Protein AF-A0A956QFG7-F1 (afdb_monomer_lite)

Foldseek 3Di:
DDDQPDPDFFPQDQALHLPDPDQFKDWAFADPLQDWAFQFWDWDWDFDADPVRDTDTDTDTDDFARIAIDNALQWTQGPSGTITRGVCRNTPDPCCLPAVVPPAKKWKFWFDPQQIWTWGDDDQKIWIRGGDPAFIWIWGTDGQWIWIDGPPDPFIWIWGDDSFKIWIDTPDPFAIWMWGDDRFWIWTDRPDPPWIWIWGDDRQKIWIRGGDPDDIWIWGDDRFKIWIRDPPAPGTWMWGHDSFWIWIRHPDDSFIWIWGDDPQKIWTRTPDPRGIMIMHHDD

Structure (mmCIF, N/CA/C/O backbone):
data_AF-A0A956QFG7-F1
#
_entry.id   AF-A0A956QFG7-F1
#
loop_
_atom_site.group_PDB
_atom_site.id
_atom_site.type_symbol
_atom_site.label_atom_id
_atom_site.label_alt_id
_atom_site.label_comp_id
_atom_site.label_asym_id
_atom_site.label_entity_id
_atom_site.label_seq_id
_atom_site.pdbx_PDB_ins_code
_atom_site.Cartn_x
_atom_site.Cartn_y
_atom_site.Cartn_z
_atom_site.occupancy
_atom_site.B_iso_or_equiv
_atom_site.auth_seq_id
_atom_site.auth_comp_id
_atom_site.auth_asym_id
_atom_site.auth_atom_id
_atom_site.pdbx_PDB_model_num
ATOM 1 N N . MET A 1 1 ? -10.320 -9.259 33.152 1.00 31.88 1 MET A N 1
ATOM 2 C CA . MET A 1 1 ? -11.551 -8.946 32.396 1.00 31.88 1 MET A CA 1
ATOM 3 C C . MET A 1 1 ? -11.104 -8.627 30.977 1.00 31.88 1 MET A C 1
ATOM 5 O O . MET A 1 1 ? -10.491 -7.592 30.771 1.00 31.88 1 MET A O 1
ATOM 9 N N . GLN A 1 2 ? -11.227 -9.580 30.052 1.00 28.84 2 GLN A N 1
ATOM 10 C CA . GLN A 1 2 ? -10.768 -9.415 28.668 1.00 28.84 2 GLN A CA 1
ATOM 11 C C . GLN A 1 2 ? -11.829 -8.598 27.925 1.00 28.84 2 GLN A C 1
ATOM 13 O O . GLN A 1 2 ? -12.953 -9.066 27.748 1.00 28.84 2 GLN A O 1
ATOM 18 N N . ILE A 1 3 ? -11.501 -7.358 27.568 1.00 27.39 3 ILE A N 1
ATOM 19 C CA . ILE A 1 3 ? -12.379 -6.502 26.771 1.00 27.39 3 ILE A CA 1
ATOM 20 C C . ILE A 1 3 ? -12.319 -7.057 25.345 1.00 27.39 3 ILE A C 1
ATOM 22 O O . ILE A 1 3 ? -11.290 -6.945 24.683 1.00 27.39 3 ILE A O 1
ATOM 26 N N . ARG A 1 4 ? -13.378 -7.741 24.899 1.00 27.36 4 ARG A N 1
ATOM 27 C CA . ARG A 1 4 ? -13.498 -8.151 23.494 1.00 27.36 4 ARG A CA 1
ATOM 28 C C . ARG A 1 4 ? -13.707 -6.883 22.659 1.00 27.36 4 ARG A C 1
ATOM 30 O O . ARG A 1 4 ? -14.624 -6.132 22.993 1.00 27.36 4 ARG A O 1
ATOM 37 N N . PRO A 1 5 ? -12.907 -6.626 21.612 1.00 35.19 5 PRO A N 1
ATOM 38 C CA . PRO A 1 5 ? -13.219 -5.553 20.682 1.00 35.19 5 PRO A CA 1
ATOM 39 C C . PRO A 1 5 ? -14.556 -5.878 20.011 1.00 35.19 5 PRO A C 1
ATOM 41 O O . PRO A 1 5 ? -14.736 -6.944 19.422 1.00 35.19 5 PRO A O 1
ATOM 44 N N . THR A 1 6 ? -15.529 -4.985 20.168 1.00 31.50 6 THR A N 1
ATOM 45 C CA . THR A 1 6 ? -16.783 -5.040 19.417 1.00 31.50 6 THR A CA 1
ATOM 46 C C . THR A 1 6 ? -16.432 -4.857 17.941 1.00 31.50 6 THR A C 1
ATOM 48 O O . THR A 1 6 ? -15.697 -3.912 17.644 1.00 31.50 6 THR A O 1
ATOM 51 N N . PRO A 1 7 ? -16.909 -5.711 17.015 1.00 38.03 7 PRO A N 1
ATOM 52 C CA . PRO A 1 7 ? -16.682 -5.492 15.593 1.00 38.03 7 PRO A CA 1
ATOM 53 C C . PRO A 1 7 ? -17.181 -4.092 15.237 1.00 38.03 7 PRO A C 1
ATOM 55 O O . PRO A 1 7 ? -18.352 -3.766 15.443 1.00 38.03 7 PRO A O 1
ATOM 58 N N . THR A 1 8 ? -16.271 -3.238 14.776 1.00 44.94 8 THR A N 1
ATOM 59 C CA . THR A 1 8 ? -16.622 -1.908 14.298 1.00 44.94 8 THR A CA 1
ATOM 60 C C . THR A 1 8 ? -17.377 -2.091 12.998 1.00 44.94 8 THR A C 1
ATOM 62 O O . THR A 1 8 ? -16.794 -2.479 11.986 1.00 44.94 8 THR A O 1
ATOM 65 N N . THR A 1 9 ? -18.685 -1.841 13.031 1.00 43.53 9 THR A N 1
ATOM 66 C CA . THR A 1 9 ? -19.488 -1.644 11.825 1.00 43.53 9 THR A CA 1
ATOM 67 C C . THR A 1 9 ? -18.727 -0.672 10.920 1.00 43.53 9 THR A C 1
ATOM 69 O O . THR A 1 9 ? -18.298 0.371 11.433 1.00 43.53 9 THR A O 1
ATOM 72 N N . PRO A 1 10 ? -18.539 -0.967 9.618 1.00 46.47 10 PRO A N 1
ATOM 73 C CA . PRO A 1 10 ? -17.959 -0.003 8.697 1.00 46.47 10 PRO A CA 1
ATOM 74 C C . PRO A 1 10 ? -18.712 1.314 8.867 1.00 46.47 10 PRO A C 1
ATOM 76 O O . PRO A 1 10 ? -19.947 1.291 8.979 1.00 46.47 10 PRO A O 1
ATOM 79 N N . PRO A 1 11 ? -18.012 2.452 8.964 1.00 46.50 11 PRO A N 1
ATOM 80 C CA . PRO A 1 11 ? -18.686 3.714 9.182 1.00 46.50 11 PRO A CA 1
ATOM 81 C C . PRO A 1 11 ? -19.713 3.905 8.064 1.00 46.50 11 PRO A C 1
ATOM 83 O O . PRO A 1 11 ? -19.427 3.654 6.892 1.00 46.50 11 PRO A O 1
ATOM 86 N N . ALA A 1 12 ? -20.929 4.305 8.441 1.00 42.03 12 ALA A N 1
ATOM 87 C CA . ALA A 1 12 ? -22.000 4.593 7.502 1.00 42.03 12 ALA A CA 1
ATOM 88 C C . ALA A 1 12 ? -21.596 5.819 6.673 1.00 42.03 12 ALA A C 1
ATOM 90 O O . ALA A 1 12 ? -21.891 6.956 7.024 1.00 42.03 12 ALA A O 1
ATOM 91 N N . ASN A 1 13 ? -20.869 5.559 5.591 1.00 53.69 13 ASN A N 1
ATOM 92 C CA . ASN A 1 13 ? -20.530 6.495 4.536 1.00 53.69 13 ASN A CA 1
A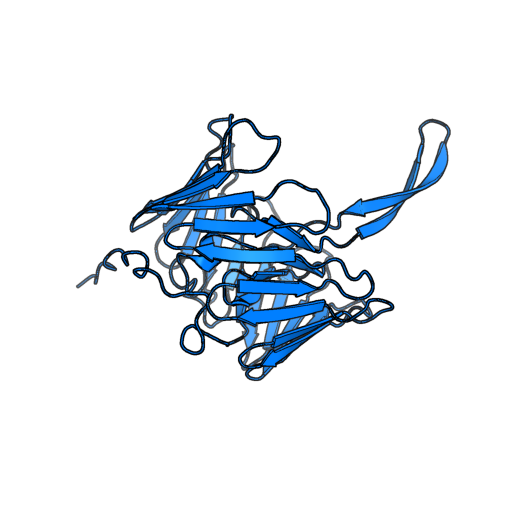TOM 93 C C . ASN A 1 13 ? -19.836 7.798 4.998 1.00 53.69 13 ASN A C 1
ATOM 95 O O . ASN A 1 13 ? -20.372 8.889 4.782 1.00 53.69 13 ASN A O 1
ATOM 99 N N . PRO A 1 14 ? -18.625 7.749 5.583 1.00 47.22 14 PRO A N 1
ATOM 100 C CA . PRO A 1 14 ? -17.754 8.900 5.494 1.00 47.22 14 PRO A CA 1
ATOM 101 C C . PRO A 1 14 ? -17.243 8.920 4.047 1.00 47.22 14 PRO A C 1
ATOM 103 O O . PRO A 1 14 ? -16.735 7.911 3.544 1.00 47.22 14 PRO A O 1
ATOM 106 N N . GLY A 1 15 ? -17.377 10.041 3.343 1.00 50.66 15 GLY A N 1
ATOM 107 C CA . GLY A 1 15 ? -16.621 10.250 2.105 1.00 50.66 15 GLY A CA 1
ATOM 108 C C . GLY A 1 15 ? -15.114 10.025 2.318 1.00 50.66 15 GLY A C 1
ATOM 109 O O . GLY A 1 15 ? -14.667 9.663 3.409 1.00 50.66 15 GLY A O 1
ATOM 110 N N . PHE A 1 16 ? -14.291 10.286 1.307 1.00 53.69 16 PHE A N 1
ATOM 111 C CA . PHE A 1 16 ? -12.877 10.556 1.585 1.00 53.69 16 PHE A CA 1
ATOM 112 C C . PHE A 1 16 ? -12.846 11.839 2.428 1.00 53.69 16 PHE A C 1
ATOM 114 O O . PHE A 1 16 ? -13.104 12.936 1.934 1.00 53.69 16 PHE A O 1
ATOM 121 N N . THR A 1 17 ? -12.755 11.691 3.752 1.00 46.19 17 THR A N 1
ATOM 122 C CA . THR A 1 17 ? -13.185 12.745 4.677 1.00 46.19 17 THR A CA 1
ATOM 123 C C . THR A 1 17 ? -12.426 14.041 4.438 1.00 46.19 17 THR A C 1
ATOM 125 O O . THR A 1 17 ? -11.209 14.081 4.592 1.00 46.19 17 THR A O 1
ATOM 128 N N . ARG A 1 18 ? -13.162 15.138 4.226 1.00 42.31 18 ARG A N 1
ATOM 129 C CA . ARG A 1 18 ? -12.702 16.470 4.632 1.00 42.31 18 ARG A CA 1
ATOM 130 C C . ARG A 1 18 ? -12.595 16.478 6.163 1.00 42.31 18 ARG A C 1
ATOM 132 O O . ARG A 1 18 ? -13.577 16.719 6.857 1.00 42.31 18 ARG A O 1
ATOM 139 N N . GLY A 1 19 ? -11.412 16.154 6.684 1.00 37.22 19 GLY A N 1
ATOM 140 C CA . GLY A 1 19 ? -10.972 16.640 7.993 1.00 37.22 19 GLY A CA 1
ATOM 141 C C . GLY A 1 19 ? -11.152 15.774 9.248 1.00 37.22 19 GLY A C 1
ATOM 142 O O . GLY A 1 19 ? -11.175 16.371 10.319 1.00 37.22 19 GLY A O 1
ATOM 143 N N . ALA A 1 20 ? -11.238 14.432 9.215 1.00 33.25 20 ALA A N 1
ATOM 144 C CA . ALA A 1 20 ? -11.355 13.695 10.495 1.00 33.25 20 ALA A CA 1
ATOM 145 C C . ALA A 1 20 ? -10.775 12.272 10.620 1.00 33.25 20 ALA A C 1
ATOM 147 O O . ALA A 1 20 ? -10.887 11.709 11.706 1.00 33.25 20 ALA A O 1
ATOM 148 N N . GLN A 1 21 ? -10.119 11.681 9.615 1.00 44.84 21 GLN A N 1
ATOM 149 C CA . GLN A 1 21 ? -9.402 10.410 9.813 1.00 44.84 21 GLN A CA 1
ATOM 150 C C . GLN A 1 21 ? -7.924 10.565 9.440 1.00 44.84 21 GLN A C 1
ATOM 152 O O . GLN A 1 21 ? -7.603 10.882 8.303 1.00 44.84 21 GLN A O 1
ATOM 157 N N . ASN A 1 22 ? -7.059 10.444 10.456 1.00 49.09 22 ASN A N 1
ATOM 158 C CA . ASN A 1 22 ? -5.591 10.402 10.434 1.00 49.09 22 ASN A CA 1
ATOM 159 C C . ASN A 1 22 ? -4.912 10.938 9.157 1.00 49.09 22 ASN A C 1
ATOM 161 O O . ASN A 1 22 ? -4.391 10.179 8.349 1.00 49.09 22 ASN A O 1
ATOM 165 N N . ILE A 1 23 ? -4.811 12.270 9.046 1.00 56.34 23 ILE A N 1
ATOM 166 C CA . ILE A 1 23 ? -3.902 12.981 8.111 1.00 56.34 23 ILE A CA 1
ATOM 167 C C . ILE A 1 23 ? -2.441 12.871 8.604 1.00 56.34 23 ILE A C 1
ATOM 169 O O . ILE A 1 23 ? -1.654 13.812 8.500 1.00 56.34 23 ILE A O 1
ATOM 173 N N . ASN A 1 24 ? -2.109 11.767 9.266 1.00 70.19 24 ASN A N 1
ATOM 174 C CA . ASN A 1 24 ? -0.786 11.517 9.797 1.00 70.19 24 ASN A CA 1
ATOM 175 C C . ASN A 1 24 ? -0.170 10.455 8.907 1.00 70.19 24 ASN A C 1
ATOM 177 O O . ASN A 1 24 ? -0.710 9.357 8.777 1.00 70.19 24 ASN A O 1
ATOM 181 N N . LEU A 1 25 ? 0.947 10.816 8.286 1.00 83.75 25 LEU A N 1
ATOM 182 C CA . LEU A 1 25 ? 1.789 9.849 7.609 1.00 83.75 25 LEU A CA 1
ATOM 183 C C . LEU A 1 25 ? 2.247 8.827 8.648 1.00 83.75 25 LEU A C 1
ATOM 185 O O . LEU A 1 25 ? 2.659 9.195 9.749 1.00 83.75 25 LEU A O 1
ATOM 189 N N . GLU A 1 26 ? 2.167 7.553 8.296 1.00 84.69 26 GLU A N 1
ATOM 190 C CA . GLU A 1 26 ? 2.525 6.461 9.193 1.00 84.69 26 GLU A CA 1
ATOM 191 C C . GLU A 1 26 ? 3.325 5.418 8.422 1.00 84.69 26 GLU A C 1
ATOM 193 O O . GLU A 1 26 ? 2.975 5.077 7.289 1.00 84.69 26 GLU A O 1
ATOM 198 N N . VAL A 1 27 ? 4.393 4.901 9.036 1.00 84.50 27 VAL A N 1
ATOM 199 C CA . VAL A 1 27 ? 5.045 3.696 8.520 1.00 84.50 27 VAL A CA 1
ATOM 200 C C . VAL A 1 27 ? 4.077 2.539 8.689 1.00 84.50 27 VAL A C 1
ATOM 202 O O . VAL A 1 27 ? 3.683 2.207 9.802 1.00 84.50 27 VAL A O 1
ATOM 205 N N . ALA A 1 28 ? 3.711 1.915 7.579 1.00 83.94 28 ALA A N 1
ATOM 206 C CA . ALA A 1 28 ? 2.763 0.819 7.564 1.00 83.94 28 ALA A CA 1
ATOM 207 C C . ALA A 1 28 ? 3.388 -0.435 6.955 1.00 83.94 28 ALA A C 1
ATOM 209 O O . ALA A 1 28 ? 4.244 -0.370 6.067 1.00 83.94 28 ALA A O 1
ATOM 210 N N . TYR A 1 29 ? 2.912 -1.580 7.438 1.00 84.75 29 TYR A N 1
ATOM 211 C CA . TYR A 1 29 ? 3.129 -2.880 6.824 1.00 84.75 29 TYR A CA 1
ATOM 212 C C . TYR A 1 29 ? 1.830 -3.311 6.129 1.00 84.75 29 TYR A C 1
ATOM 214 O O . TYR A 1 29 ? 0.798 -3.511 6.763 1.00 84.75 29 TYR A O 1
ATOM 222 N N . ALA A 1 30 ? 1.853 -3.411 4.810 1.00 85.06 30 ALA A N 1
ATOM 223 C CA . ALA A 1 30 ? 0.754 -3.927 4.014 1.00 85.06 30 ALA A CA 1
ATOM 224 C C . ALA A 1 30 ? 1.251 -5.215 3.355 1.00 85.06 30 ALA A C 1
ATOM 226 O O . ALA A 1 30 ? 1.948 -5.110 2.346 1.00 85.06 30 ALA A O 1
ATOM 227 N N . PRO A 1 31 ? 0.940 -6.407 3.897 1.00 83.00 31 PRO A N 1
ATOM 228 C CA . PRO A 1 31 ? 1.444 -7.647 3.326 1.00 83.00 31 PRO A CA 1
ATOM 229 C C . PRO A 1 31 ? 0.979 -7.811 1.879 1.00 83.00 31 PRO A C 1
ATOM 231 O O . PRO A 1 31 ? -0.081 -7.307 1.494 1.00 83.00 31 PRO A O 1
ATOM 234 N N . GLU A 1 32 ? 1.770 -8.517 1.079 1.00 81.56 32 GLU A N 1
ATOM 235 C CA . GLU A 1 32 ? 1.489 -8.815 -0.331 1.00 81.56 32 GLU A CA 1
ATOM 236 C C . GLU A 1 32 ? 0.113 -9.459 -0.552 1.00 81.56 32 GLU A C 1
ATOM 238 O O . GLU A 1 32 ? -0.499 -9.282 -1.604 1.00 81.56 32 GLU A O 1
ATOM 243 N N . ASP A 1 33 ? -0.375 -10.165 0.468 1.00 83.00 33 ASP A N 1
ATOM 244 C CA . ASP A 1 33 ? -1.648 -10.873 0.477 1.00 83.00 33 ASP A CA 1
ATOM 245 C C . ASP A 1 33 ? -2.854 -9.943 0.578 1.00 83.00 33 ASP A C 1
ATOM 247 O O . ASP A 1 33 ? -3.971 -10.322 0.223 1.00 83.00 33 ASP A O 1
ATOM 251 N N . LEU A 1 34 ? -2.655 -8.711 1.058 1.00 83.69 34 LEU A N 1
ATOM 252 C CA . LEU A 1 34 ? -3.687 -7.701 0.913 1.00 83.69 34 LEU A CA 1
ATOM 253 C C . LEU A 1 34 ? -3.789 -7.319 -0.555 1.00 83.69 34 LEU A C 1
ATOM 255 O O . LEU A 1 34 ? -2.798 -7.073 -1.240 1.00 83.69 34 LEU A O 1
ATOM 259 N N . VAL A 1 35 ? -5.022 -7.194 -1.032 1.00 86.31 35 VAL A N 1
ATOM 260 C CA . VAL A 1 35 ? -5.251 -6.762 -2.404 1.00 86.31 35 VAL A CA 1
ATOM 261 C C . VAL A 1 35 ? -4.730 -5.337 -2.578 1.00 86.31 35 VAL A C 1
ATOM 263 O O . VAL A 1 35 ? -5.266 -4.392 -2.002 1.00 86.31 35 VAL A O 1
ATOM 266 N N . LYS A 1 36 ? -3.691 -5.189 -3.401 1.00 89.25 36 LYS A N 1
ATOM 267 C CA . LYS A 1 36 ? -3.124 -3.907 -3.832 1.00 89.25 36 LYS A CA 1
ATOM 268 C C . LYS A 1 36 ? -3.557 -3.646 -5.279 1.00 89.25 36 LYS A C 1
ATOM 270 O O . LYS A 1 36 ? -3.473 -4.539 -6.128 1.00 89.25 36 LYS A O 1
ATOM 275 N N . ILE A 1 37 ? -4.085 -2.456 -5.546 1.00 90.81 37 ILE A N 1
ATOM 276 C CA . ILE A 1 37 ? -4.437 -1.970 -6.886 1.00 90.81 37 ILE A CA 1
ATOM 277 C C . ILE A 1 37 ? -3.402 -0.912 -7.247 1.00 90.81 37 ILE A C 1
ATOM 279 O O . ILE A 1 37 ? -3.342 0.127 -6.592 1.00 90.81 37 ILE A O 1
ATOM 283 N N . ASP A 1 38 ? -2.569 -1.193 -8.246 1.00 91.06 38 ASP A N 1
ATOM 284 C CA . ASP A 1 38 ? -1.510 -0.266 -8.639 1.00 91.06 38 ASP A CA 1
ATOM 285 C C . ASP A 1 38 ? -2.126 0.983 -9.265 1.00 91.06 38 ASP A C 1
ATOM 287 O O . ASP A 1 38 ? -2.883 0.898 -10.230 1.00 91.06 38 ASP A O 1
ATOM 291 N N . LEU A 1 39 ? -1.768 2.138 -8.714 1.00 91.44 39 LEU A N 1
ATOM 292 C CA . LEU A 1 39 ? -2.018 3.436 -9.335 1.00 91.44 39 LEU A CA 1
ATOM 293 C C . LEU A 1 39 ? -0.758 3.879 -10.077 1.00 91.44 39 LEU A C 1
ATOM 295 O O . LEU A 1 39 ? -0.817 4.398 -11.182 1.00 91.44 39 LEU A O 1
ATOM 299 N N . ILE A 1 40 ? 0.410 3.639 -9.480 1.00 89.69 40 ILE A N 1
ATOM 300 C CA . ILE A 1 40 ? 1.705 3.923 -10.092 1.00 89.69 40 ILE A CA 1
ATOM 301 C C . ILE A 1 40 ? 2.636 2.760 -9.792 1.00 89.69 40 ILE A C 1
ATOM 303 O O . ILE A 1 40 ? 2.913 2.454 -8.631 1.00 89.69 40 ILE A O 1
ATOM 307 N N . ARG A 1 41 ? 3.132 2.130 -10.855 1.00 88.00 41 ARG A N 1
ATOM 308 C CA . ARG A 1 41 ? 4.088 1.027 -10.791 1.00 88.00 41 ARG A CA 1
ATOM 309 C C . ARG A 1 41 ? 5.431 1.506 -11.322 1.00 88.00 41 ARG A C 1
ATOM 311 O O . ARG A 1 41 ? 5.516 1.912 -12.480 1.00 88.00 41 ARG A O 1
ATOM 318 N N . GLN A 1 42 ? 6.465 1.452 -10.489 1.00 84.06 42 GLN A N 1
ATOM 319 C CA . GLN A 1 42 ? 7.820 1.755 -10.936 1.00 84.06 42 GLN A CA 1
ATOM 320 C C . GLN A 1 42 ? 8.271 0.718 -11.959 1.00 84.06 42 GLN A C 1
ATOM 322 O O . GLN A 1 42 ? 7.900 -0.457 -11.893 1.00 84.06 42 GLN A O 1
ATOM 327 N N . GLN A 1 43 ? 9.080 1.170 -12.908 1.00 85.62 43 GLN A N 1
ATOM 328 C CA . GLN A 1 43 ? 9.710 0.312 -13.897 1.00 85.62 43 GLN A CA 1
ATOM 329 C C . GLN A 1 43 ? 11.217 0.459 -13.782 1.00 85.62 43 GLN A C 1
ATOM 331 O O . GLN A 1 43 ? 11.730 1.572 -13.681 1.00 85.62 43 GLN A O 1
ATOM 336 N N . GLU A 1 44 ? 11.918 -0.661 -13.850 1.00 84.81 44 GLU A N 1
ATOM 337 C CA . GLU A 1 44 ? 13.366 -0.681 -13.980 1.00 84.81 44 GLU A CA 1
ATOM 338 C C . GLU A 1 44 ? 13.759 -1.247 -15.339 1.00 84.81 44 GLU A C 1
ATOM 340 O O . GLU A 1 44 ? 13.056 -2.072 -15.927 1.00 84.81 44 GLU A O 1
ATOM 345 N N . VAL A 1 45 ? 14.887 -0.768 -15.853 1.00 87.31 45 VAL A N 1
ATOM 346 C CA . VAL A 1 45 ? 15.471 -1.282 -17.087 1.00 87.31 45 VAL A CA 1
ATOM 347 C C . VAL A 1 45 ? 16.421 -2.409 -16.714 1.00 87.31 45 VAL A C 1
ATOM 349 O O . VAL A 1 45 ? 17.415 -2.183 -16.023 1.00 87.31 45 VAL A O 1
ATOM 352 N N . ARG A 1 46 ? 16.120 -3.625 -17.165 1.00 88.56 46 ARG A N 1
ATOM 353 C CA . ARG A 1 46 ? 16.993 -4.788 -17.007 1.00 88.56 46 ARG A CA 1
ATOM 354 C C . ARG A 1 46 ? 17.658 -5.126 -18.327 1.00 88.56 46 ARG A C 1
ATOM 356 O O . ARG A 1 46 ? 17.011 -5.165 -19.370 1.00 88.56 46 ARG A O 1
ATOM 363 N N . THR A 1 47 ? 18.944 -5.446 -18.263 1.00 92.50 47 THR A N 1
ATOM 364 C CA . THR A 1 47 ? 19.657 -6.040 -19.394 1.00 92.50 47 THR A CA 1
ATOM 365 C C . THR A 1 47 ? 19.381 -7.535 -19.413 1.00 92.50 47 THR A C 1
ATOM 367 O O . THR A 1 47 ? 19.873 -8.279 -18.563 1.00 92.50 47 THR A O 1
ATOM 370 N N . VAL A 1 48 ? 18.599 -7.977 -20.390 1.00 91.94 48 VAL A N 1
ATOM 371 C CA . VAL A 1 48 ? 18.233 -9.378 -20.589 1.00 91.94 48 VAL A CA 1
ATOM 372 C C . VAL A 1 48 ? 19.046 -9.945 -21.744 1.00 91.94 48 VAL A C 1
ATOM 374 O O . VAL A 1 48 ? 19.304 -9.268 -22.740 1.00 91.94 48 VAL A O 1
ATOM 377 N N . LYS A 1 49 ? 19.485 -11.196 -21.602 1.00 92.81 49 LYS A N 1
ATOM 378 C CA . LYS A 1 49 ? 20.181 -11.939 -22.652 1.00 92.81 49 LYS A CA 1
ATOM 379 C C . LYS A 1 49 ? 19.204 -12.933 -23.269 1.00 92.81 49 LYS A C 1
ATOM 381 O O . LYS A 1 49 ? 18.639 -13.749 -22.546 1.00 92.81 49 LYS A O 1
ATOM 386 N N . ASP A 1 50 ? 18.995 -12.849 -24.576 1.00 90.06 50 ASP A N 1
ATOM 387 C CA . ASP A 1 50 ? 18.118 -13.776 -25.291 1.00 90.06 50 ASP A CA 1
ATOM 388 C C . ASP A 1 50 ? 18.770 -15.158 -25.502 1.00 90.06 50 ASP A C 1
ATOM 390 O O . ASP A 1 50 ? 19.927 -15.401 -25.139 1.00 90.06 50 ASP A O 1
ATOM 394 N N . SER A 1 51 ? 18.013 -16.081 -26.103 1.00 89.94 51 SER A N 1
ATOM 395 C CA . SER A 1 51 ? 18.461 -17.443 -26.421 1.00 89.94 51 SER A CA 1
ATOM 396 C C . SER A 1 51 ? 19.629 -17.504 -27.411 1.00 89.94 51 SER A C 1
ATOM 398 O O . SER A 1 51 ? 20.296 -18.533 -27.496 1.00 89.94 51 SER A O 1
ATOM 400 N N . GLU A 1 52 ? 19.887 -16.424 -28.150 1.00 90.88 52 GLU A N 1
ATOM 401 C CA . GLU A 1 52 ? 21.001 -16.295 -29.098 1.00 90.88 52 GLU A CA 1
ATOM 402 C C . GLU A 1 52 ? 22.230 -15.637 -28.451 1.00 90.88 52 GLU A C 1
ATOM 404 O O . GLU A 1 52 ? 23.294 -15.516 -29.060 1.00 90.88 52 GLU A O 1
ATOM 409 N N . GLY A 1 53 ? 22.112 -15.236 -27.185 1.00 89.88 53 GLY A N 1
ATOM 410 C CA . GLY A 1 53 ? 23.173 -14.615 -26.421 1.00 89.88 53 GLY A CA 1
ATOM 411 C C . GLY A 1 53 ? 23.311 -13.107 -26.637 1.00 89.88 53 GLY A C 1
ATOM 412 O O . GLY A 1 53 ? 24.288 -12.524 -26.155 1.00 89.88 53 GLY A O 1
ATOM 413 N N . LYS A 1 54 ? 22.361 -12.464 -27.320 1.00 92.31 54 LYS A N 1
ATOM 414 C CA . LYS A 1 54 ? 22.342 -11.018 -27.533 1.00 92.31 54 LYS A CA 1
ATOM 415 C C . LYS A 1 54 ? 21.646 -10.326 -26.362 1.00 92.31 54 LYS A C 1
ATOM 417 O O . LYS A 1 54 ? 20.620 -10.773 -25.854 1.00 92.31 54 LYS A O 1
ATOM 422 N N . THR A 1 55 ? 22.237 -9.225 -25.910 1.00 93.69 55 THR A N 1
ATOM 423 C CA . THR A 1 55 ? 21.692 -8.412 -24.822 1.00 93.69 55 THR A CA 1
ATOM 424 C C . THR A 1 55 ? 20.755 -7.344 -25.363 1.00 93.69 55 THR A C 1
ATOM 426 O O . THR A 1 55 ? 21.103 -6.642 -26.315 1.00 93.69 55 THR A O 1
ATOM 429 N N . HIS A 1 56 ? 19.604 -7.185 -24.728 1.00 93.00 56 HIS A N 1
ATOM 430 C CA . HIS A 1 56 ? 18.691 -6.072 -24.948 1.00 93.00 56 HIS A CA 1
ATOM 431 C C . HIS A 1 56 ? 18.176 -5.551 -23.607 1.00 93.00 56 HIS A C 1
ATOM 433 O O . HIS A 1 56 ? 18.279 -6.220 -22.581 1.00 93.00 56 HIS A O 1
ATOM 439 N N . GLU A 1 57 ? 17.667 -4.328 -23.620 1.00 94.81 57 GLU A N 1
ATOM 440 C CA . GLU A 1 57 ? 17.060 -3.704 -22.453 1.00 94.81 57 GLU A CA 1
ATOM 441 C C . GLU A 1 57 ? 15.558 -3.977 -22.444 1.00 94.81 57 GLU A C 1
ATOM 443 O O . GLU A 1 57 ? 14.873 -3.779 -23.449 1.00 94.81 57 GLU A O 1
ATOM 448 N N . GLU A 1 58 ? 15.047 -4.411 -21.299 1.00 92.62 58 GLU A N 1
ATOM 449 C CA . GLU A 1 58 ? 13.627 -4.620 -21.059 1.00 92.62 58 GLU A CA 1
ATOM 450 C C . GLU A 1 58 ? 13.178 -3.761 -19.877 1.00 92.62 58 GLU A C 1
ATOM 452 O O . GLU A 1 58 ? 13.849 -3.701 -18.846 1.00 92.62 58 GLU A O 1
ATOM 457 N N . LYS A 1 59 ? 12.029 -3.093 -20.020 1.00 89.25 59 LYS A N 1
ATOM 458 C CA . LYS A 1 59 ? 11.375 -2.411 -18.902 1.00 89.25 59 LYS A CA 1
ATOM 459 C C . LYS A 1 59 ? 10.508 -3.409 -18.161 1.00 89.25 59 LYS A C 1
ATOM 461 O O . LYS A 1 59 ? 9.498 -3.856 -18.700 1.00 89.25 59 LYS A O 1
ATOM 466 N N . VAL A 1 60 ? 10.873 -3.707 -16.923 1.00 89.19 60 VAL A N 1
ATOM 467 C CA . VAL A 1 60 ? 10.110 -4.617 -16.070 1.00 89.19 60 VAL A CA 1
ATOM 468 C C . VAL A 1 60 ? 9.528 -3.872 -14.869 1.00 89.19 60 VAL A C 1
ATOM 470 O O . VAL A 1 60 ? 10.155 -2.936 -14.366 1.00 89.19 60 VAL A O 1
ATOM 473 N N . PRO A 1 61 ? 8.333 -4.251 -14.388 1.00 87.69 61 PRO A N 1
ATOM 474 C CA . PRO A 1 61 ? 7.789 -3.699 -13.154 1.00 87.69 61 PRO A CA 1
ATOM 475 C C . PRO A 1 61 ? 8.689 -4.022 -11.954 1.00 87.69 61 PRO A C 1
ATOM 477 O O . PRO A 1 61 ? 9.018 -5.187 -11.730 1.00 87.69 61 PRO A O 1
ATOM 480 N N . VAL A 1 62 ? 9.030 -3.012 -11.155 1.00 86.44 62 VAL A N 1
ATOM 481 C CA . VAL A 1 62 ? 9.712 -3.197 -9.862 1.00 86.44 62 VAL A CA 1
ATOM 482 C C . VAL A 1 62 ? 8.753 -3.893 -8.906 1.00 86.44 62 VAL A C 1
ATOM 484 O O . VAL A 1 62 ? 7.585 -3.530 -8.868 1.00 86.44 62 VAL A O 1
ATOM 487 N N . GLU A 1 63 ? 9.203 -4.869 -8.119 1.00 88.50 63 GLU A N 1
ATOM 488 C CA . GLU A 1 63 ? 8.342 -5.606 -7.183 1.00 88.50 63 GLU A CA 1
ATOM 489 C C . GLU A 1 63 ? 7.705 -4.706 -6.108 1.00 88.50 63 GLU A C 1
ATOM 491 O O . GLU A 1 63 ? 8.178 -3.603 -5.830 1.00 88.50 63 GLU A O 1
ATOM 496 N N . ARG A 1 64 ? 6.574 -5.135 -5.524 1.00 88.44 64 ARG A N 1
ATOM 497 C CA . ARG A 1 64 ? 5.948 -4.376 -4.424 1.00 88.44 64 ARG A CA 1
ATOM 498 C C . ARG A 1 64 ? 6.766 -4.577 -3.157 1.00 88.44 64 ARG A C 1
ATOM 500 O O . ARG A 1 64 ? 7.248 -5.677 -2.920 1.00 88.44 64 ARG A O 1
ATOM 507 N N . SER A 1 65 ? 6.864 -3.536 -2.342 1.00 88.06 65 SER A N 1
ATOM 508 C CA . SER A 1 65 ? 7.286 -3.704 -0.955 1.00 88.06 65 SER A CA 1
ATOM 509 C C . SER A 1 65 ? 6.059 -3.878 -0.064 1.00 88.06 65 SER A C 1
ATOM 511 O O . SER A 1 65 ? 4.985 -3.315 -0.314 1.00 88.06 65 SER A O 1
ATOM 513 N N . ASP A 1 66 ? 6.217 -4.671 0.987 1.00 87.50 66 ASP A N 1
ATOM 514 C CA . ASP A 1 66 ? 5.216 -4.774 2.045 1.00 87.50 66 ASP A CA 1
ATOM 515 C C . ASP A 1 66 ? 5.351 -3.661 3.077 1.00 87.50 66 ASP A C 1
ATOM 517 O O . ASP A 1 66 ? 4.457 -3.454 3.889 1.00 87.50 66 ASP A O 1
ATOM 521 N N . TYR A 1 67 ? 6.438 -2.900 3.020 1.00 87.81 67 TYR A N 1
ATOM 522 C CA . TYR A 1 67 ? 6.682 -1.754 3.878 1.00 87.81 67 TYR A CA 1
ATOM 523 C C . TYR A 1 67 ? 6.483 -0.475 3.084 1.00 87.81 67 TYR A C 1
ATOM 525 O O . TYR A 1 67 ? 6.733 -0.427 1.877 1.00 87.81 67 TYR A O 1
ATOM 533 N N . GLY A 1 68 ? 6.052 0.581 3.759 1.00 89.50 68 GLY A N 1
ATOM 534 C CA . GLY A 1 68 ? 5.820 1.856 3.105 1.00 89.50 68 GLY A CA 1
ATOM 535 C C . GLY A 1 68 ? 5.212 2.890 4.028 1.00 89.50 68 GLY A C 1
ATOM 536 O O . GLY A 1 68 ? 5.213 2.742 5.250 1.00 89.50 68 GLY A O 1
ATOM 537 N N . ILE A 1 69 ? 4.677 3.936 3.413 1.00 89.56 69 ILE A N 1
ATOM 538 C CA . ILE A 1 69 ? 3.977 5.024 4.079 1.00 89.56 69 ILE A CA 1
ATOM 539 C C . ILE A 1 69 ? 2.495 4.921 3.740 1.00 89.56 69 ILE A C 1
ATOM 541 O O . ILE A 1 69 ? 2.102 4.974 2.571 1.00 89.56 69 ILE A O 1
ATOM 545 N N . SER A 1 70 ? 1.665 4.796 4.773 1.00 89.56 70 SER A N 1
ATOM 546 C CA . SER A 1 70 ? 0.232 5.038 4.648 1.00 89.56 70 SER A CA 1
ATOM 547 C C . SER A 1 70 ? 0.012 6.531 4.430 1.00 89.56 70 SER A C 1
ATOM 549 O O . SER A 1 70 ? 0.426 7.356 5.246 1.00 89.56 70 SER A O 1
ATOM 551 N N . LEU A 1 71 ? -0.637 6.880 3.320 1.00 89.25 71 LEU A N 1
ATOM 552 C CA . LEU A 1 71 ? -0.976 8.265 2.982 1.00 89.25 71 LEU A CA 1
ATOM 553 C C . LEU A 1 71 ? -2.403 8.632 3.422 1.00 89.25 71 LEU A C 1
ATOM 555 O O . LEU A 1 71 ? -2.870 9.737 3.135 1.00 89.25 71 LEU A O 1
ATOM 559 N N . GLY A 1 72 ? -3.104 7.713 4.091 1.00 85.62 72 GLY A N 1
ATOM 560 C CA . GLY A 1 72 ? -4.534 7.816 4.379 1.00 85.62 72 GLY A CA 1
ATOM 561 C C . GLY A 1 72 ? -5.409 7.397 3.193 1.00 85.62 72 GLY A C 1
ATOM 562 O O . GLY A 1 72 ? -4.920 7.152 2.093 1.00 85.62 72 GLY A O 1
ATOM 563 N N . ASP A 1 73 ? -6.718 7.278 3.430 1.00 85.25 73 ASP A N 1
ATOM 564 C CA . ASP A 1 73 ? -7.731 6.951 2.408 1.00 85.25 73 ASP A CA 1
ATOM 565 C C . ASP A 1 73 ? -7.504 5.624 1.654 1.00 85.25 73 ASP A C 1
ATOM 567 O O . ASP A 1 73 ? -8.042 5.409 0.570 1.00 85.25 73 ASP A O 1
ATOM 571 N N . GLY A 1 74 ? -6.706 4.720 2.226 1.00 87.06 74 GLY A N 1
ATOM 572 C CA . GLY A 1 74 ? -6.290 3.471 1.591 1.00 87.06 74 GLY A CA 1
ATOM 573 C C . GLY A 1 74 ? -5.128 3.597 0.610 1.00 87.06 74 GLY A C 1
ATOM 574 O O . GLY A 1 74 ? -4.761 2.606 -0.012 1.00 87.06 74 GLY A O 1
ATOM 575 N N . LEU A 1 75 ? -4.529 4.779 0.470 1.00 92.19 75 LEU A N 1
ATOM 576 C CA . LEU A 1 75 ? -3.338 4.976 -0.344 1.00 92.19 75 LEU A CA 1
ATOM 577 C C . LEU A 1 75 ? -2.081 4.545 0.413 1.00 92.19 75 LEU A C 1
ATOM 579 O O . LEU A 1 75 ? -1.863 4.924 1.566 1.00 92.19 75 LEU A O 1
ATOM 583 N N . PHE A 1 76 ? -1.236 3.782 -0.269 1.00 92.12 76 PHE A N 1
ATOM 584 C CA . PHE A 1 76 ? 0.004 3.241 0.267 1.00 92.12 76 PHE A CA 1
ATOM 585 C C . PHE A 1 76 ? 1.142 3.474 -0.723 1.00 92.12 76 PHE A C 1
ATOM 587 O O . PHE A 1 76 ? 1.071 3.020 -1.868 1.00 92.12 76 PHE A O 1
ATOM 594 N N . TYR A 1 77 ? 2.173 4.189 -0.277 1.00 92.56 77 TYR A N 1
ATOM 595 C CA . TYR A 1 77 ? 3.404 4.384 -1.035 1.00 92.56 77 TYR A CA 1
ATOM 596 C C . TYR A 1 77 ? 4.485 3.461 -0.487 1.00 92.56 77 TYR A C 1
ATOM 598 O O . TYR A 1 77 ? 4.944 3.642 0.642 1.00 92.56 77 TYR A O 1
ATOM 606 N N . ASP A 1 78 ? 4.856 2.448 -1.258 1.00 91.81 78 ASP A N 1
ATOM 607 C CA . ASP A 1 78 ? 5.749 1.398 -0.786 1.00 91.81 78 ASP A CA 1
ATOM 608 C C . ASP A 1 78 ? 7.234 1.800 -0.845 1.00 91.81 78 ASP A C 1
ATOM 610 O O . ASP A 1 78 ? 7.640 2.733 -1.546 1.00 91.81 78 ASP A O 1
ATOM 614 N N . LEU A 1 79 ? 8.079 1.076 -0.110 1.00 88.38 79 LEU A N 1
ATOM 615 C CA . LEU A 1 79 ? 9.528 1.296 -0.108 1.00 88.38 79 LEU A CA 1
ATOM 616 C C . LEU A 1 79 ? 10.221 0.886 -1.409 1.00 88.38 79 LEU A C 1
ATOM 618 O O . LEU A 1 79 ? 11.439 0.963 -1.459 1.00 88.38 79 LEU A O 1
ATOM 622 N N . ASN A 1 80 ? 9.500 0.477 -2.450 1.00 87.44 80 ASN A N 1
ATOM 623 C CA . ASN A 1 80 ? 10.049 0.299 -3.793 1.00 87.44 80 ASN A CA 1
ATOM 624 C C . ASN A 1 80 ? 9.619 1.434 -4.738 1.00 87.44 80 ASN A C 1
ATOM 626 O O . ASN A 1 80 ? 10.128 1.533 -5.850 1.00 87.44 80 ASN A O 1
ATOM 630 N N . GLY A 1 81 ? 8.801 2.376 -4.260 1.00 88.75 81 GLY A N 1
ATOM 631 C CA . GLY A 1 81 ? 8.381 3.580 -4.972 1.00 88.75 81 GLY A CA 1
ATOM 632 C C . GLY A 1 81 ? 7.059 3.433 -5.723 1.00 88.75 81 GLY A C 1
ATOM 633 O O . GLY A 1 81 ? 6.726 4.291 -6.544 1.00 88.75 81 GLY A O 1
ATOM 634 N N . ASN A 1 82 ? 6.316 2.353 -5.474 1.00 90.88 82 ASN A N 1
ATOM 635 C CA . ASN A 1 82 ? 5.002 2.135 -6.063 1.00 90.88 82 ASN A CA 1
ATOM 636 C C . ASN A 1 82 ? 3.923 2.817 -5.220 1.00 90.88 82 ASN A C 1
ATOM 638 O O . ASN A 1 82 ? 3.939 2.741 -3.992 1.00 90.88 82 ASN A O 1
ATOM 642 N N . LEU A 1 83 ? 2.938 3.419 -5.886 1.00 93.25 83 LEU A N 1
ATOM 643 C CA . LEU A 1 83 ? 1.733 3.936 -5.245 1.00 93.25 83 LEU A CA 1
ATOM 644 C C . LEU A 1 83 ? 0.570 2.995 -5.543 1.00 93.25 83 LEU A C 1
ATOM 646 O O . LEU A 1 83 ? 0.245 2.734 -6.702 1.00 93.25 83 LEU A O 1
ATOM 650 N N . SER A 1 84 ? -0.067 2.492 -4.493 1.00 93.81 84 SER A N 1
ATOM 651 C CA . SER A 1 84 ? -1.194 1.567 -4.596 1.00 93.81 84 SER A CA 1
ATOM 652 C C . SER A 1 84 ? -2.392 2.051 -3.791 1.00 93.81 84 SER A C 1
ATOM 654 O O . SER A 1 84 ? -2.242 2.676 -2.741 1.00 93.81 84 SER A O 1
ATOM 656 N N . PHE A 1 85 ? -3.586 1.691 -4.251 1.00 92.88 85 PHE A N 1
ATOM 657 C CA . PHE A 1 85 ? -4.790 1.695 -3.434 1.00 92.88 85 PHE A CA 1
ATOM 658 C C . PHE A 1 85 ? -4.973 0.315 -2.798 1.00 92.88 85 PHE A C 1
ATOM 660 O O . PHE A 1 85 ? -5.011 -0.704 -3.490 1.00 92.88 85 PHE A O 1
ATOM 667 N N . VAL A 1 86 ? -5.091 0.281 -1.476 1.00 89.88 86 VAL A N 1
ATOM 668 C CA . VAL A 1 86 ? -5.294 -0.925 -0.673 1.00 89.88 86 VAL A CA 1
ATOM 669 C C . VAL A 1 86 ? -6.697 -0.844 -0.071 1.00 89.88 86 VAL A C 1
ATOM 671 O O . VAL A 1 86 ? -6.892 -0.161 0.938 1.00 89.88 86 VAL A O 1
ATOM 674 N N . PRO A 1 87 ? -7.704 -1.523 -0.656 1.00 87.50 87 PRO A N 1
ATOM 675 C CA . PRO A 1 87 ? -9.099 -1.383 -0.241 1.00 87.50 87 PRO A CA 1
ATOM 676 C C . PRO A 1 87 ? -9.313 -1.677 1.239 1.00 87.50 87 PRO A C 1
ATOM 678 O O . PRO A 1 87 ? -10.051 -0.968 1.915 1.00 87.50 87 PRO A O 1
ATOM 681 N N . PHE A 1 88 ? -8.609 -2.676 1.770 1.00 82.06 88 PHE A N 1
ATOM 682 C CA . PHE A 1 88 ? -8.669 -2.997 3.189 1.00 82.06 88 PHE A CA 1
ATOM 683 C C . PHE A 1 88 ? -8.315 -1.785 4.072 1.00 82.06 88 PHE A C 1
ATOM 685 O O . PHE A 1 88 ? -9.048 -1.468 5.008 1.00 82.06 88 PHE A O 1
ATOM 692 N N . LEU A 1 89 ? -7.260 -1.042 3.715 1.00 79.62 89 LEU A N 1
ATOM 693 C CA . LEU A 1 89 ? -6.847 0.172 4.423 1.00 79.62 89 LEU A CA 1
ATOM 694 C C . LEU A 1 89 ? -7.843 1.331 4.256 1.00 79.62 89 LEU A C 1
ATOM 696 O O . LEU A 1 89 ? -7.927 2.193 5.124 1.00 79.62 89 LEU A O 1
ATOM 700 N N . ALA A 1 90 ? -8.613 1.359 3.167 1.00 81.19 90 ALA A N 1
ATOM 701 C CA . ALA A 1 90 ? -9.610 2.402 2.914 1.00 81.19 90 ALA A CA 1
ATOM 702 C C . ALA A 1 90 ? -10.907 2.242 3.730 1.00 81.19 90 ALA A C 1
ATOM 704 O O . ALA A 1 90 ? -11.653 3.216 3.881 1.00 81.19 90 ALA A O 1
ATOM 705 N N . PHE A 1 91 ? -11.217 1.021 4.182 1.00 78.94 91 PHE A N 1
ATOM 706 C CA . PHE A 1 91 ? -12.527 0.678 4.754 1.00 78.94 91 PHE A CA 1
ATOM 707 C C . PHE A 1 91 ? -12.482 0.086 6.166 1.00 78.94 91 PHE A C 1
ATOM 709 O O . PHE A 1 91 ? -13.473 0.203 6.882 1.00 78.94 91 PHE A O 1
ATOM 716 N N . TYR A 1 92 ? -11.363 -0.518 6.578 1.00 72.06 92 TYR A N 1
ATOM 717 C CA . TYR A 1 92 ? -11.250 -1.228 7.861 1.00 72.06 92 TYR A CA 1
ATOM 718 C C . TYR A 1 92 ? -10.082 -0.741 8.738 1.00 72.06 92 TYR A C 1
ATOM 720 O O . TYR A 1 92 ? -9.701 -1.421 9.688 1.00 72.06 92 TYR A O 1
ATOM 728 N N . ALA A 1 93 ? -9.512 0.432 8.438 1.00 58.66 93 ALA A N 1
ATOM 729 C CA . ALA A 1 93 ? -8.435 1.058 9.212 1.00 58.66 93 ALA A CA 1
ATOM 730 C C . ALA A 1 93 ? -8.983 1.986 10.340 1.00 58.66 93 ALA A C 1
ATOM 732 O O . ALA A 1 93 ? -10.160 2.352 10.298 1.00 58.66 93 ALA A O 1
ATOM 733 N N . PRO A 1 94 ? -8.172 2.388 11.348 1.00 48.78 94 PRO A N 1
ATOM 734 C CA . PRO A 1 94 ? -6.721 2.306 11.393 1.00 48.78 94 PRO A CA 1
ATOM 735 C C . PRO A 1 94 ? -6.256 0.890 11.688 1.00 48.78 94 PRO A C 1
ATOM 737 O O . PRO A 1 94 ? -6.930 0.087 12.323 1.00 48.78 94 PRO A O 1
ATOM 740 N N . ILE A 1 95 ? -5.069 0.602 11.195 1.00 45.78 95 ILE A N 1
ATOM 741 C CA . ILE A 1 95 ? -4.377 -0.672 11.181 1.00 45.78 95 ILE A CA 1
ATOM 742 C C . ILE A 1 95 ? -4.185 -1.289 12.594 1.00 45.78 95 ILE A C 1
ATOM 744 O O . ILE A 1 95 ? -3.534 -2.311 12.713 1.00 45.78 95 ILE A O 1
ATOM 748 N N . GLU A 1 96 ? -4.770 -0.794 13.691 1.00 43.56 96 GLU A N 1
ATOM 749 C CA . GLU A 1 96 ? -4.543 -1.304 15.060 1.00 43.56 96 GLU A CA 1
ATOM 750 C C . GLU A 1 96 ? -4.941 -2.777 15.227 1.00 43.56 96 GLU A C 1
ATOM 752 O O . GLU A 1 96 ? -4.416 -3.482 16.092 1.00 43.56 96 GLU A O 1
ATOM 757 N N . ALA A 1 97 ? -5.797 -3.282 14.334 1.00 41.12 97 ALA A N 1
ATOM 758 C CA . ALA A 1 97 ? -6.142 -4.693 14.236 1.00 41.12 97 ALA A CA 1
ATOM 759 C C . ALA A 1 97 ? -5.099 -5.553 13.482 1.00 41.12 97 ALA A C 1
ATOM 761 O O . ALA A 1 97 ? -4.983 -6.728 13.827 1.00 41.12 97 ALA A O 1
ATOM 762 N N . ALA A 1 98 ? -4.308 -4.989 12.551 1.00 42.06 98 ALA A N 1
ATOM 763 C CA . ALA A 1 98 ? -3.394 -5.716 11.651 1.00 42.06 98 ALA A CA 1
ATOM 764 C C . ALA A 1 98 ? -1.931 -5.182 11.525 1.00 42.06 98 ALA A C 1
ATOM 766 O O . ALA A 1 98 ? -1.135 -5.840 10.873 1.00 42.06 98 ALA A O 1
ATOM 767 N N . VAL A 1 99 ? -1.537 -4.060 12.151 1.00 46.78 99 VAL A N 1
ATOM 768 C CA . VAL A 1 99 ? -0.136 -3.590 12.395 1.00 46.78 99 VAL A CA 1
ATOM 769 C C . VAL A 1 99 ? -0.053 -2.493 13.490 1.00 46.78 99 VAL A C 1
ATOM 771 O O . VAL A 1 99 ? 0.958 -2.386 14.168 1.00 46.78 99 VAL A O 1
ATOM 774 N N . ALA A 1 100 ? -1.087 -1.693 13.766 1.00 39.38 100 ALA A N 1
ATOM 775 C CA . ALA A 1 100 ? -0.993 -0.500 14.626 1.00 39.38 100 ALA A CA 1
ATOM 776 C C . ALA A 1 100 ? -1.216 -0.795 16.124 1.00 39.38 100 ALA A C 1
ATOM 778 O O . ALA A 1 100 ? -1.527 0.077 16.923 1.00 39.38 100 ALA A O 1
ATOM 779 N N . GLY A 1 101 ? -0.977 -2.042 16.534 1.00 37.97 101 GLY A N 1
ATOM 780 C CA . GLY A 1 101 ? -0.570 -2.324 17.911 1.00 37.97 101 GLY A CA 1
ATOM 781 C C . GLY A 1 101 ? 0.897 -1.958 18.173 1.00 37.97 101 GLY A C 1
ATOM 782 O O . GLY A 1 101 ? 1.352 -2.070 19.307 1.00 37.97 101 GLY A O 1
ATOM 783 N N . VAL A 1 102 ? 1.642 -1.535 17.142 1.00 44.22 102 VAL A N 1
ATOM 784 C CA . VAL A 1 102 ? 3.075 -1.267 17.226 1.00 44.22 102 VAL A CA 1
ATOM 785 C C . VAL A 1 102 ? 3.393 0.191 16.897 1.00 44.22 102 VAL A C 1
ATOM 787 O O . VAL A 1 102 ? 4.104 0.494 15.947 1.00 44.22 102 VAL A O 1
ATOM 790 N N . GLY A 1 103 ? 2.986 1.120 17.764 1.00 50.00 103 GLY A N 1
ATOM 791 C CA . GLY A 1 103 ? 3.603 2.459 17.827 1.00 50.00 103 GLY A CA 1
ATOM 792 C C . GLY A 1 103 ? 5.099 2.430 18.217 1.00 50.00 103 GLY A C 1
ATOM 793 O O . GLY A 1 103 ? 5.643 3.408 18.724 1.00 50.00 103 GLY A O 1
ATOM 794 N N . GLY A 1 104 ? 5.770 1.292 18.030 1.00 67.19 104 GLY A N 1
ATOM 795 C CA . GLY A 1 104 ? 7.096 0.934 18.503 1.00 67.19 104 GLY A CA 1
ATOM 796 C C . GLY A 1 104 ? 7.810 0.033 17.496 1.00 67.19 104 GLY A C 1
ATOM 797 O O . GLY A 1 104 ? 7.448 -0.038 16.326 1.00 67.19 104 GLY A O 1
ATOM 798 N N . SER A 1 105 ? 8.861 -0.639 17.947 1.00 80.50 105 SER A N 1
ATOM 799 C CA . SER A 1 105 ? 9.618 -1.554 17.092 1.00 80.50 105 SER A CA 1
ATOM 800 C C . SER A 1 105 ? 8.844 -2.863 16.887 1.00 80.50 105 SER A C 1
ATOM 802 O O . SER A 1 105 ? 8.183 -3.335 17.810 1.00 80.50 105 SER A O 1
ATOM 804 N N . PHE A 1 106 ? 8.935 -3.476 15.710 1.00 83.25 106 PHE A N 1
ATOM 805 C CA . PHE A 1 106 ? 8.354 -4.788 15.414 1.00 83.25 106 PHE A CA 1
ATOM 806 C C . PHE A 1 106 ? 9.269 -5.624 14.532 1.00 83.25 106 PHE A C 1
ATOM 808 O O . PHE A 1 106 ? 10.259 -5.147 13.987 1.00 83.25 106 PHE A O 1
ATOM 815 N N . GLN A 1 107 ? 8.913 -6.892 14.402 1.00 86.94 107 GLN A N 1
ATOM 816 C CA . GLN A 1 107 ? 9.599 -7.867 13.580 1.00 86.94 107 GLN A CA 1
ATOM 817 C C . GLN A 1 107 ? 8.574 -8.575 12.698 1.00 86.94 107 GLN A C 1
ATOM 819 O O . GLN A 1 107 ? 7.492 -8.939 13.163 1.00 86.94 107 GLN A O 1
ATOM 824 N N . VAL A 1 108 ? 8.923 -8.766 11.431 1.00 86.25 108 VAL A N 1
ATOM 825 C CA . VAL A 1 108 ? 8.192 -9.610 10.486 1.00 86.25 108 VAL A CA 1
ATOM 826 C C . VAL A 1 108 ? 9.060 -10.824 10.220 1.00 86.25 108 VAL A C 1
ATOM 828 O O . VAL A 1 108 ? 10.208 -10.682 9.814 1.00 86.25 108 VAL A O 1
ATOM 831 N N . ASP A 1 109 ? 8.520 -12.003 10.477 1.00 87.06 109 ASP A N 1
ATOM 832 C CA . ASP A 1 109 ? 9.216 -13.279 10.420 1.00 87.06 109 ASP A CA 1
ATOM 833 C C . ASP A 1 109 ? 8.500 -14.205 9.427 1.00 87.06 109 ASP A C 1
ATOM 835 O O . ASP A 1 109 ? 7.567 -14.929 9.799 1.00 87.06 109 ASP A O 1
ATOM 839 N N . PRO A 1 110 ? 8.847 -14.115 8.132 1.00 84.62 110 PRO A N 1
ATOM 840 C CA . PRO A 1 110 ? 8.390 -15.050 7.121 1.00 84.62 110 PRO A CA 1
ATOM 841 C C . PRO A 1 110 ? 9.052 -16.418 7.322 1.00 84.62 110 PRO A C 1
ATOM 843 O O . PRO A 1 110 ? 10.121 -16.520 7.928 1.00 84.62 110 PRO A O 1
ATOM 846 N N . PRO A 1 111 ? 8.473 -17.484 6.757 1.00 80.94 111 PRO A N 1
ATOM 847 C CA . PRO A 1 111 ? 9.086 -18.801 6.801 1.00 80.94 111 PRO A CA 1
ATOM 848 C C . PRO A 1 111 ? 10.429 -18.822 6.056 1.00 80.94 111 PRO A C 1
ATOM 850 O O . PRO A 1 111 ? 10.607 -18.175 5.023 1.00 80.94 111 PRO A O 1
ATOM 853 N N . GLY A 1 112 ? 11.371 -19.617 6.569 1.00 76.75 112 GLY A N 1
ATOM 854 C CA . GLY A 1 112 ? 12.721 -19.765 6.017 1.00 76.75 112 GLY A CA 1
ATOM 855 C C . GLY A 1 112 ? 13.804 -19.093 6.865 1.00 76.75 112 GLY A C 1
ATOM 856 O O . GLY A 1 112 ? 13.537 -18.240 7.706 1.00 76.75 112 GLY A O 1
ATOM 857 N N . MET A 1 113 ? 15.054 -19.521 6.680 1.00 71.69 113 MET A N 1
ATOM 858 C CA . MET A 1 113 ? 16.186 -18.931 7.398 1.00 71.69 113 MET A CA 1
ATOM 859 C C . MET A 1 113 ? 16.551 -17.578 6.790 1.00 71.69 113 MET A C 1
ATOM 861 O O . MET A 1 113 ? 16.637 -17.463 5.572 1.00 71.69 113 MET A O 1
ATOM 865 N N . PHE A 1 114 ? 16.850 -16.596 7.646 1.00 74.06 114 PHE A N 1
ATOM 866 C CA . PHE A 1 114 ? 17.302 -15.261 7.235 1.00 74.06 114 PHE A CA 1
ATOM 867 C C . PHE A 1 114 ? 16.289 -14.505 6.361 1.00 74.06 114 PHE A C 1
ATOM 869 O O . PHE A 1 114 ? 16.692 -13.805 5.437 1.00 74.06 114 PHE A O 1
ATOM 876 N N . ASN A 1 115 ? 14.994 -14.618 6.679 1.00 81.88 115 ASN A N 1
ATOM 877 C CA . ASN A 1 115 ? 13.906 -13.865 6.031 1.00 81.88 115 ASN A CA 1
ATOM 878 C C . ASN A 1 115 ? 13.288 -12.788 6.943 1.00 81.88 115 ASN A C 1
ATOM 880 O O . ASN A 1 115 ? 12.409 -12.031 6.537 1.00 81.88 115 ASN A O 1
ATOM 884 N N . THR A 1 116 ? 13.752 -12.719 8.187 1.00 86.94 116 THR A N 1
ATOM 885 C CA . THR A 1 116 ? 13.234 -11.818 9.205 1.00 86.94 116 THR A CA 1
ATOM 886 C C . THR A 1 116 ? 13.578 -10.353 8.926 1.00 86.94 116 THR A C 1
ATOM 888 O O . THR A 1 116 ? 14.746 -9.977 8.887 1.00 86.94 116 THR A O 1
ATOM 891 N N . THR A 1 117 ? 12.571 -9.490 8.869 1.00 87.69 117 THR A N 1
ATOM 892 C CA . THR A 1 117 ? 12.762 -8.038 8.796 1.00 87.69 117 THR A CA 1
ATOM 893 C C . THR A 1 117 ? 12.505 -7.391 10.149 1.00 87.69 117 THR A C 1
ATOM 895 O O . THR A 1 117 ? 11.444 -7.576 10.748 1.00 87.69 117 THR A O 1
ATOM 898 N N . ASP A 1 118 ? 13.465 -6.595 10.609 1.00 89.31 118 ASP A N 1
ATOM 899 C CA . ASP A 1 118 ? 13.353 -5.790 11.819 1.00 89.31 118 ASP A CA 1
ATOM 900 C C . ASP A 1 118 ? 12.935 -4.363 11.472 1.00 89.31 118 ASP A C 1
ATOM 902 O O . ASP A 1 118 ? 13.592 -3.686 10.685 1.00 89.31 118 ASP A O 1
ATOM 906 N N . VAL A 1 119 ? 11.890 -3.861 12.120 1.00 87.25 119 VAL A N 1
ATOM 907 C CA . VAL A 1 119 ? 11.507 -2.452 12.063 1.00 87.25 119 VAL A CA 1
ATOM 908 C C . VAL A 1 119 ? 11.731 -1.839 13.433 1.00 87.25 119 VAL A C 1
ATOM 910 O O . VAL A 1 119 ? 11.061 -2.177 14.403 1.00 87.25 119 VAL A O 1
ATOM 913 N N . THR A 1 120 ? 12.703 -0.938 13.533 1.00 88.19 120 THR A N 1
ATOM 914 C CA . THR A 1 120 ? 13.045 -0.261 14.786 1.00 88.19 120 THR A CA 1
ATOM 915 C C . THR A 1 120 ? 12.507 1.160 14.778 1.00 88.19 120 THR A C 1
ATOM 917 O O . THR A 1 120 ? 12.847 1.932 13.887 1.00 88.19 120 THR A O 1
ATOM 920 N N . HIS A 1 121 ? 11.733 1.533 15.794 1.00 85.88 121 HIS A N 1
ATOM 921 C CA . HIS A 1 121 ? 11.193 2.882 15.957 1.00 85.88 121 HIS A CA 1
ATOM 922 C C . HIS A 1 121 ? 11.945 3.645 17.059 1.00 85.88 121 HIS A C 1
ATOM 924 O O . HIS A 1 121 ? 12.095 3.153 18.179 1.00 85.88 121 HIS A O 1
ATOM 930 N N . ARG A 1 122 ? 12.436 4.852 16.749 1.00 85.81 122 ARG A N 1
ATOM 931 C CA . ARG A 1 122 ? 13.105 5.761 17.691 1.00 85.81 122 ARG A CA 1
ATOM 932 C C . ARG A 1 122 ? 12.666 7.202 17.451 1.00 85.81 122 ARG A C 1
ATOM 934 O O . ARG A 1 122 ? 13.155 7.865 16.537 1.00 85.81 122 ARG A O 1
ATOM 941 N N . GLY A 1 123 ? 11.794 7.705 18.320 1.00 85.50 123 GLY A N 1
ATOM 942 C CA . GLY A 1 123 ? 11.305 9.081 18.252 1.00 85.50 123 GLY A CA 1
ATOM 943 C C . GLY A 1 123 ? 10.429 9.294 17.025 1.00 85.50 123 GLY A C 1
ATOM 944 O O . GLY A 1 123 ? 9.274 8.906 17.032 1.00 85.50 123 GLY A O 1
ATOM 945 N N . ASN A 1 124 ? 10.981 9.928 15.996 1.00 85.50 124 ASN A N 1
ATOM 946 C CA . ASN A 1 124 ? 10.312 10.184 14.724 1.00 85.50 124 ASN A CA 1
ATOM 947 C C . ASN A 1 124 ? 10.914 9.386 13.553 1.00 85.50 124 ASN A C 1
ATOM 949 O O . ASN A 1 124 ? 10.522 9.578 12.403 1.00 85.50 124 ASN A O 1
ATOM 953 N N . ARG A 1 125 ? 11.891 8.515 13.832 1.00 88.25 125 ARG A N 1
ATOM 954 C CA . ARG A 1 125 ? 12.619 7.730 12.835 1.00 88.25 125 ARG A CA 1
ATOM 955 C C . ARG A 1 125 ? 12.312 6.247 12.969 1.00 88.25 125 ARG A C 1
ATOM 957 O O . ARG A 1 125 ? 12.356 5.688 14.064 1.00 88.25 125 ARG A O 1
ATOM 964 N N . PHE A 1 126 ? 12.101 5.610 11.832 1.00 89.44 126 PHE A N 1
ATOM 965 C CA . PHE A 1 126 ? 11.973 4.177 11.665 1.00 89.44 126 PHE A CA 1
ATOM 966 C C . PHE A 1 126 ? 13.159 3.677 10.852 1.00 89.44 126 PHE A C 1
ATOM 968 O O . PHE A 1 126 ? 13.527 4.277 9.847 1.00 89.44 126 PHE A O 1
ATOM 975 N N . ASN A 1 127 ? 13.762 2.581 11.285 1.00 90.50 127 ASN A N 1
ATOM 976 C CA . ASN A 1 127 ? 14.766 1.866 10.517 1.00 90.50 127 ASN A CA 1
ATOM 977 C C . ASN A 1 127 ? 14.191 0.500 10.156 1.00 90.50 127 ASN A C 1
ATOM 979 O O . ASN A 1 127 ? 13.841 -0.270 11.048 1.00 90.50 127 ASN A O 1
ATOM 983 N N . ILE A 1 128 ? 14.057 0.241 8.862 1.00 88.94 128 ILE A N 1
ATOM 984 C CA . ILE A 1 128 ? 13.502 -0.983 8.296 1.00 88.94 128 ILE A CA 1
ATOM 985 C C . ILE A 1 128 ? 14.691 -1.765 7.762 1.00 88.94 128 ILE A C 1
ATOM 987 O O . ILE A 1 128 ? 15.304 -1.390 6.762 1.00 88.94 128 ILE A O 1
ATOM 991 N N . ASN A 1 129 ? 15.057 -2.805 8.495 1.00 88.94 129 ASN A N 1
ATOM 992 C CA . ASN A 1 129 ? 16.231 -3.620 8.262 1.00 88.94 129 ASN A CA 1
ATOM 993 C C . ASN A 1 129 ? 15.785 -5.009 7.786 1.00 88.94 129 ASN A C 1
ATOM 995 O O . ASN A 1 129 ? 15.526 -5.881 8.626 1.00 88.94 129 ASN A O 1
ATOM 999 N N . PRO A 1 130 ? 15.622 -5.207 6.466 1.00 83.06 130 PRO A N 1
ATOM 1000 C CA . PRO A 1 130 ? 15.344 -6.526 5.917 1.00 83.06 130 PRO A CA 1
ATOM 1001 C C . PRO A 1 130 ? 16.501 -7.479 6.215 1.00 83.06 130 PRO A C 1
ATOM 1003 O O . PRO A 1 130 ? 17.653 -7.067 6.365 1.00 83.06 130 PRO A O 1
ATOM 1006 N N . SER A 1 131 ? 16.212 -8.771 6.305 1.00 77.25 131 SER A N 1
ATOM 1007 C CA . SER A 1 131 ? 17.266 -9.775 6.412 1.00 77.25 131 SER A CA 1
ATOM 1008 C C . SER A 1 131 ? 18.072 -9.888 5.118 1.00 77.25 131 SER A C 1
ATOM 1010 O O . SER A 1 131 ? 17.575 -9.650 4.021 1.00 77.25 131 SER A O 1
ATOM 1012 N N . GLY A 1 132 ? 19.324 -10.332 5.237 1.00 66.75 132 GLY A N 1
ATOM 1013 C CA . GLY A 1 132 ? 20.198 -10.573 4.092 1.00 66.75 132 GLY A CA 1
ATOM 1014 C C . GLY A 1 132 ? 21.099 -9.384 3.768 1.00 66.75 132 GLY A C 1
ATOM 1015 O O . GLY A 1 132 ? 21.561 -8.684 4.663 1.00 66.75 132 GLY A O 1
ATOM 1016 N N . TRP A 1 133 ? 21.425 -9.226 2.484 1.00 54.16 133 TRP A N 1
ATOM 1017 C CA . TRP A 1 133 ? 22.386 -8.230 1.983 1.00 54.16 133 TRP A CA 1
ATOM 1018 C C . TRP A 1 133 ? 21.687 -6.961 1.478 1.00 54.16 133 TRP A C 1
ATOM 1020 O O . TRP A 1 133 ? 22.306 -6.142 0.805 1.00 54.16 133 TRP A O 1
ATOM 1030 N N . PHE A 1 134 ? 20.389 -6.831 1.743 1.00 63.31 134 PHE A N 1
ATOM 1031 C CA . PHE A 1 134 ? 19.610 -5.679 1.321 1.00 63.31 134 PHE A CA 1
ATOM 1032 C C . PHE A 1 134 ? 19.905 -4.480 2.216 1.00 63.31 134 PHE A C 1
ATOM 1034 O O . PHE A 1 134 ? 20.111 -4.614 3.424 1.00 63.31 134 PHE A O 1
ATOM 1041 N N . ASP A 1 135 ? 19.909 -3.299 1.611 1.00 74.12 135 ASP A N 1
ATOM 1042 C CA . ASP A 1 135 ? 20.161 -2.067 2.335 1.00 74.12 135 ASP A CA 1
ATOM 1043 C C . ASP A 1 135 ? 18.995 -1.719 3.268 1.00 74.12 135 ASP A C 1
ATOM 1045 O O . ASP A 1 135 ? 17.821 -1.719 2.889 1.00 74.12 135 ASP A O 1
ATOM 1049 N N . SER A 1 136 ? 19.329 -1.384 4.516 1.00 86.25 136 SER A N 1
ATOM 1050 C CA . SER A 1 136 ? 18.356 -0.857 5.469 1.00 86.25 136 SER A CA 1
ATOM 1051 C C . SER A 1 136 ? 17.762 0.451 4.949 1.00 86.25 136 SER A C 1
ATOM 1053 O O . SER A 1 136 ? 18.501 1.330 4.497 1.00 86.25 136 SER A O 1
ATOM 1055 N N . THR A 1 137 ? 16.458 0.631 5.112 1.00 88.88 137 THR A N 1
ATOM 1056 C CA . THR A 1 137 ? 15.780 1.885 4.776 1.00 88.88 137 THR A CA 1
ATOM 1057 C C . THR A 1 137 ? 15.475 2.680 6.037 1.00 88.88 137 THR A C 1
ATOM 1059 O O . THR A 1 137 ? 14.914 2.159 7.000 1.00 88.88 137 THR A O 1
ATOM 1062 N N . ASP A 1 138 ? 15.840 3.955 6.037 1.00 90.94 138 ASP A N 1
ATOM 1063 C CA . ASP A 1 138 ? 15.519 4.899 7.094 1.00 90.94 138 ASP A CA 1
ATOM 1064 C C . ASP A 1 138 ? 14.314 5.748 6.674 1.00 90.94 138 ASP A C 1
ATOM 1066 O O . ASP A 1 138 ? 14.322 6.405 5.639 1.00 90.94 138 ASP A O 1
ATOM 1070 N N . VAL A 1 139 ? 13.264 5.760 7.489 1.00 90.44 139 VAL A N 1
ATOM 1071 C CA . VAL A 1 139 ? 12.100 6.628 7.304 1.00 90.44 139 VAL A CA 1
ATOM 1072 C C . VAL A 1 139 ? 12.043 7.620 8.454 1.00 90.44 139 VAL A C 1
ATOM 1074 O O . VAL A 1 139 ? 12.117 7.227 9.611 1.00 90.44 139 VAL A O 1
ATOM 1077 N N . THR A 1 140 ? 11.883 8.906 8.165 1.00 91.62 140 THR A N 1
ATOM 1078 C CA . THR A 1 140 ? 11.699 9.949 9.186 1.00 91.62 140 THR A CA 1
ATOM 1079 C C . THR A 1 140 ? 10.360 10.637 8.974 1.00 91.62 140 THR A C 1
ATOM 1081 O O . THR A 1 140 ? 10.113 11.125 7.877 1.00 91.62 140 THR A O 1
ATOM 1084 N N . ILE A 1 141 ? 9.505 10.686 9.997 1.00 88.75 141 ILE A N 1
ATOM 1085 C CA . ILE A 1 141 ? 8.166 11.289 9.933 1.00 88.75 141 ILE A CA 1
ATOM 1086 C C . ILE A 1 141 ? 8.092 12.507 10.851 1.00 88.75 141 ILE A C 1
ATOM 1088 O O . ILE A 1 141 ? 8.166 12.392 12.067 1.00 88.75 141 ILE A O 1
ATOM 1092 N N . GLU A 1 142 ? 7.876 13.689 10.289 1.00 89.38 142 GLU A N 1
ATOM 1093 C CA . GLU A 1 142 ? 7.753 14.949 11.024 1.00 89.38 142 GLU A CA 1
ATOM 1094 C C . GLU A 1 142 ? 6.391 15.586 10.747 1.00 89.38 142 GLU A C 1
ATOM 1096 O O . GLU A 1 142 ? 6.206 16.377 9.819 1.00 89.38 142 GLU A O 1
ATOM 1101 N N . GLY A 1 143 ? 5.399 15.205 11.555 1.00 86.69 143 GLY A N 1
ATOM 1102 C CA . GLY A 1 143 ? 4.019 15.653 11.392 1.00 86.69 143 GLY A CA 1
ATOM 1103 C C . GLY A 1 143 ? 3.441 15.192 10.055 1.00 86.69 143 GLY A C 1
ATOM 1104 O O . GLY A 1 143 ? 3.120 14.023 9.882 1.00 86.69 143 GLY A O 1
ATOM 1105 N N . ARG A 1 144 ? 3.310 16.121 9.103 1.00 90.00 144 ARG A N 1
ATOM 1106 C CA . ARG A 1 144 ? 2.775 15.849 7.759 1.00 90.00 144 ARG A CA 1
ATOM 1107 C C . ARG A 1 144 ? 3.853 15.696 6.687 1.00 90.00 144 ARG A C 1
ATOM 1109 O O . ARG A 1 144 ? 3.561 15.822 5.500 1.00 90.00 144 ARG A O 1
ATOM 1116 N N . ARG A 1 145 ? 5.100 15.473 7.090 1.00 93.19 145 ARG A N 1
ATOM 1117 C CA . ARG A 1 145 ? 6.207 15.196 6.179 1.00 93.19 145 ARG A CA 1
ATOM 1118 C C . ARG A 1 145 ? 6.802 13.832 6.481 1.00 93.19 145 ARG A C 1
ATOM 1120 O O . ARG A 1 145 ? 6.968 13.500 7.650 1.00 93.19 145 ARG A O 1
ATOM 1127 N N . ALA A 1 146 ? 7.138 13.067 5.453 1.00 92.00 146 ALA A N 1
ATOM 1128 C CA . ALA A 1 146 ? 7.921 11.851 5.593 1.00 92.00 146 ALA A CA 1
ATOM 1129 C C . ALA A 1 146 ? 9.091 11.882 4.616 1.00 92.00 146 ALA A C 1
ATOM 1131 O O . ALA A 1 146 ?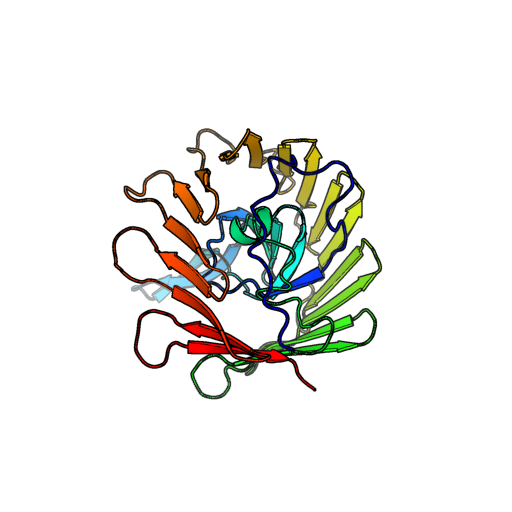 8.905 12.191 3.444 1.00 92.00 146 ALA A O 1
ATOM 1132 N N . LYS A 1 147 ? 10.284 11.540 5.095 1.00 93.12 147 LYS A N 1
ATOM 1133 C CA . LYS A 1 147 ? 11.455 11.305 4.255 1.00 93.12 147 LYS A CA 1
ATOM 1134 C C . LYS A 1 147 ? 11.782 9.819 4.264 1.00 93.12 147 LYS A C 1
ATOM 1136 O O . LYS A 1 147 ? 11.876 9.240 5.343 1.00 93.12 147 LYS A O 1
ATOM 1141 N N . ILE A 1 148 ? 11.979 9.229 3.091 1.00 91.94 148 ILE A N 1
ATOM 1142 C CA . ILE A 1 148 ? 12.490 7.867 2.920 1.00 91.94 148 ILE A CA 1
ATOM 1143 C C . ILE A 1 148 ? 13.917 7.988 2.389 1.00 91.94 148 ILE A C 1
ATOM 1145 O O . ILE A 1 148 ? 14.124 8.591 1.343 1.00 91.94 148 ILE A O 1
ATOM 1149 N N . ASP A 1 149 ? 14.876 7.436 3.120 1.00 88.94 149 ASP A N 1
ATOM 1150 C CA . ASP A 1 149 ? 16.298 7.380 2.785 1.00 88.94 149 ASP A CA 1
ATOM 1151 C C . ASP A 1 149 ? 16.688 5.904 2.661 1.00 88.94 149 ASP A C 1
ATOM 1153 O O . ASP A 1 149 ? 16.743 5.150 3.641 1.00 88.94 149 ASP A O 1
ATOM 1157 N N . ARG A 1 150 ? 16.868 5.461 1.418 1.00 80.56 150 ARG A N 1
ATOM 1158 C CA . ARG A 1 150 ? 17.293 4.096 1.113 1.00 80.56 150 ARG A CA 1
ATOM 1159 C C . ARG A 1 150 ? 18.808 4.091 1.036 1.00 80.56 150 ARG A C 1
ATOM 1161 O O . ARG A 1 150 ? 19.376 4.557 0.041 1.00 80.56 150 ARG A O 1
ATOM 1168 N N . ARG A 1 151 ? 19.459 3.533 2.063 1.00 71.81 151 ARG A N 1
ATOM 1169 C CA . ARG A 1 151 ? 20.923 3.431 2.091 1.00 71.81 151 ARG A CA 1
ATOM 1170 C C . ARG A 1 151 ? 21.436 2.776 0.812 1.00 71.81 151 ARG A C 1
ATOM 1172 O O . ARG A 1 151 ? 20.793 1.898 0.261 1.00 71.81 151 ARG A O 1
ATOM 1179 N N . GLY A 1 152 ? 22.580 3.248 0.325 1.00 62.28 152 GLY A N 1
ATOM 1180 C CA . GLY A 1 152 ? 23.193 2.719 -0.896 1.00 62.28 152 GLY A CA 1
ATOM 1181 C C . GLY A 1 152 ? 22.576 3.232 -2.202 1.00 62.28 152 GLY A C 1
ATOM 1182 O O . GLY A 1 152 ? 23.172 3.036 -3.259 1.00 62.28 152 GLY A O 1
ATOM 1183 N N . THR A 1 153 ? 21.456 3.962 -2.155 1.00 63.38 153 THR A N 1
ATOM 1184 C CA . THR A 1 153 ? 20.834 4.574 -3.338 1.00 63.38 153 THR A CA 1
ATOM 1185 C C . THR A 1 153 ? 20.777 6.096 -3.199 1.00 63.38 153 THR A C 1
ATOM 1187 O O . THR A 1 153 ? 20.692 6.625 -2.099 1.00 63.38 153 THR A O 1
ATOM 1190 N N . GLN A 1 154 ? 20.809 6.826 -4.316 1.00 60.56 154 GLN A N 1
ATOM 1191 C CA . GLN A 1 154 ? 20.492 8.262 -4.342 1.00 60.56 154 GLN A CA 1
ATOM 1192 C C . GLN A 1 154 ? 18.983 8.484 -4.548 1.00 60.56 154 GLN A C 1
ATOM 1194 O O . GLN A 1 154 ? 18.591 9.424 -5.229 1.00 60.56 154 GLN A O 1
ATOM 1199 N N . LEU A 1 155 ? 18.131 7.580 -4.060 1.00 67.56 155 LEU A N 1
ATOM 1200 C CA . LEU A 1 155 ? 16.685 7.586 -4.309 1.00 67.56 155 LEU A CA 1
ATOM 1201 C C . LEU A 1 155 ? 15.930 7.965 -3.035 1.00 67.56 155 LEU A C 1
ATOM 1203 O O . LEU A 1 155 ? 15.099 7.206 -2.532 1.00 67.56 155 LEU A O 1
ATOM 1207 N N . ASP A 1 156 ? 16.255 9.143 -2.507 1.00 85.56 156 ASP A N 1
ATOM 1208 C CA . ASP A 1 156 ? 15.501 9.735 -1.409 1.00 85.56 156 ASP A CA 1
ATOM 1209 C C . ASP A 1 156 ? 14.085 10.083 -1.883 1.00 85.56 156 ASP A C 1
ATOM 1211 O O . ASP A 1 156 ? 13.880 10.506 -3.017 1.00 85.56 156 ASP A O 1
ATOM 1215 N N . VAL A 1 157 ? 13.091 9.933 -1.015 1.00 91.25 157 VAL A N 1
ATOM 1216 C CA . VAL A 1 157 ? 11.724 10.384 -1.303 1.00 91.25 157 VAL A CA 1
ATOM 1217 C C . VAL A 1 157 ? 11.292 11.365 -0.232 1.00 91.25 157 VAL A C 1
ATOM 1219 O O . VAL A 1 157 ? 11.432 11.075 0.958 1.00 91.25 157 VAL A O 1
ATOM 1222 N N . ASP A 1 158 ? 10.742 12.504 -0.645 1.00 93.50 158 ASP A N 1
ATOM 1223 C CA . ASP A 1 158 ? 10.102 13.470 0.246 1.00 93.50 158 ASP A CA 1
ATOM 1224 C C . ASP A 1 158 ? 8.590 13.482 0.013 1.00 93.50 158 ASP A C 1
ATOM 1226 O O . ASP A 1 158 ? 8.095 13.792 -1.069 1.00 93.50 158 ASP A O 1
ATOM 1230 N N . ILE A 1 159 ? 7.837 13.141 1.051 1.00 94.62 159 ILE A N 1
ATOM 1231 C CA . ILE A 1 159 ? 6.380 13.141 1.047 1.00 94.62 159 ILE A CA 1
ATOM 1232 C C . ILE A 1 159 ? 5.915 14.304 1.899 1.00 94.62 159 ILE A C 1
ATOM 1234 O O . ILE A 1 159 ? 6.222 14.380 3.087 1.00 94.62 159 ILE A O 1
ATOM 1238 N N . ARG A 1 160 ? 5.120 15.192 1.310 1.00 94.69 160 ARG A N 1
ATOM 1239 C CA . ARG A 1 160 ? 4.554 16.368 1.971 1.00 94.69 160 ARG A CA 1
ATOM 1240 C C . ARG A 1 160 ? 3.041 16.300 1.881 1.00 94.69 160 ARG A C 1
ATOM 1242 O O . ARG A 1 160 ? 2.478 16.262 0.791 1.00 94.69 160 ARG A O 1
ATOM 1249 N N . GLN A 1 161 ? 2.375 16.299 3.025 1.00 91.88 161 GLN A N 1
ATOM 1250 C CA . GLN A 1 161 ? 0.925 16.244 3.116 1.00 91.88 161 GLN A CA 1
ATOM 1251 C C . GLN A 1 161 ? 0.362 17.552 3.679 1.00 91.88 161 GLN A C 1
ATOM 1253 O O . GLN A 1 161 ? 0.853 18.145 4.639 1.00 91.88 161 GLN A O 1
ATOM 1258 N N . SER A 1 162 ? -0.719 18.002 3.066 1.00 90.31 162 SER A N 1
ATOM 1259 C CA . SER A 1 162 ? -1.603 19.054 3.548 1.00 90.31 162 SER A CA 1
ATOM 1260 C C . SER A 1 162 ? -3.021 18.490 3.638 1.00 90.31 162 SER A C 1
ATOM 1262 O O . SER A 1 162 ? -3.242 17.314 3.358 1.00 90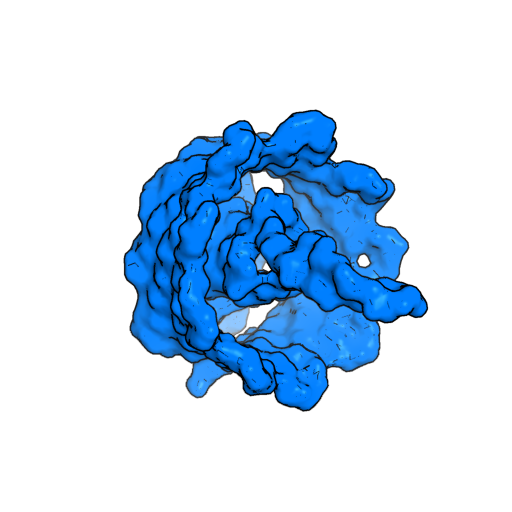.31 162 SER A O 1
ATOM 1264 N N . GLU A 1 163 ? -3.990 19.313 4.034 1.00 84.50 163 GLU A N 1
ATOM 1265 C CA . GLU A 1 163 ? -5.377 18.870 4.217 1.00 84.50 163 GLU A CA 1
ATOM 1266 C C . GLU A 1 163 ? -5.954 18.171 2.977 1.00 84.50 163 GLU A C 1
ATOM 1268 O O . GLU A 1 163 ? -6.569 17.118 3.103 1.00 84.50 163 GLU A O 1
ATOM 1273 N N . ASN A 1 164 ? -5.714 18.725 1.784 1.00 89.56 164 ASN A N 1
ATOM 1274 C CA . ASN A 1 164 ? -6.328 18.246 0.543 1.00 89.56 164 ASN A CA 1
ATOM 1275 C C . ASN A 1 164 ? -5.311 17.842 -0.531 1.00 89.56 164 ASN A C 1
ATOM 1277 O O . ASN A 1 164 ? -5.704 17.556 -1.655 1.00 89.56 164 ASN A O 1
ATOM 1281 N N . LEU A 1 165 ? -4.015 17.823 -0.217 1.00 92.56 165 LEU A N 1
ATOM 1282 C CA . LEU A 1 165 ? -2.965 17.516 -1.188 1.00 92.56 165 LEU A CA 1
ATOM 1283 C C . LEU A 1 165 ? -1.836 16.734 -0.523 1.00 92.56 165 LEU A C 1
ATOM 1285 O O . LEU A 1 165 ? -1.296 17.183 0.488 1.00 92.56 165 LEU A O 1
ATOM 1289 N N . THR A 1 166 ? -1.456 15.604 -1.113 1.00 94.12 166 THR A N 1
ATOM 1290 C CA . THR A 1 166 ? -0.159 14.962 -0.870 1.00 94.12 166 THR A CA 1
ATOM 1291 C C . THR A 1 166 ? 0.713 15.149 -2.101 1.00 94.12 166 THR A C 1
ATOM 1293 O O . THR A 1 166 ? 0.256 14.910 -3.212 1.00 94.12 166 THR A O 1
ATOM 1296 N N . ILE A 1 167 ? 1.959 15.549 -1.889 1.00 94.44 167 ILE A N 1
ATOM 1297 C CA . ILE A 1 167 ? 3.008 15.586 -2.903 1.00 94.44 167 ILE A CA 1
ATOM 1298 C C . ILE A 1 167 ? 4.038 14.533 -2.516 1.00 94.44 167 ILE A C 1
ATOM 1300 O O . ILE A 1 167 ? 4.485 14.514 -1.368 1.00 94.44 167 ILE A O 1
ATOM 1304 N N . ILE A 1 168 ? 4.392 13.665 -3.452 1.00 93.94 168 ILE A N 1
ATOM 1305 C CA . ILE A 1 168 ? 5.472 12.692 -3.322 1.00 93.94 168 ILE A CA 1
ATOM 1306 C C . ILE A 1 168 ? 6.518 13.106 -4.349 1.00 93.94 168 ILE A C 1
ATOM 1308 O O . ILE A 1 168 ? 6.248 13.085 -5.547 1.00 93.94 168 ILE A O 1
ATOM 1312 N N . ASP A 1 169 ? 7.683 13.497 -3.859 1.00 91.88 169 ASP A N 1
ATOM 1313 C CA . ASP A 1 169 ? 8.838 13.918 -4.645 1.00 91.88 169 ASP A CA 1
ATOM 1314 C C . ASP A 1 169 ? 9.879 12.787 -4.595 1.00 91.88 169 ASP A C 1
ATOM 1316 O O . ASP A 1 169 ? 10.631 12.674 -3.616 1.00 91.88 169 ASP A O 1
ATOM 1320 N N . PRO A 1 170 ? 9.844 11.848 -5.560 1.00 85.31 170 PRO A N 1
ATOM 1321 C CA . PRO A 1 170 ? 10.879 10.839 -5.701 1.00 85.31 170 PRO A CA 1
ATOM 1322 C C . PRO A 1 170 ? 12.126 11.465 -6.339 1.00 85.31 170 PRO A C 1
ATOM 1324 O O . PRO A 1 170 ? 12.084 11.931 -7.476 1.00 85.31 170 PRO A O 1
ATOM 1327 N N . HIS A 1 171 ? 13.263 11.418 -5.644 1.00 73.06 171 HIS A N 1
ATOM 1328 C CA . HIS A 1 171 ? 14.519 11.972 -6.145 1.00 73.06 171 HIS A CA 1
ATOM 1329 C C . HIS A 1 171 ? 14.921 11.334 -7.489 1.00 73.06 171 HIS A C 1
ATOM 1331 O O . HIS A 1 171 ? 15.013 10.110 -7.616 1.00 73.06 171 HIS A O 1
ATOM 1337 N N . GLY A 1 172 ? 15.179 12.167 -8.505 1.00 64.38 172 GLY A N 1
ATOM 1338 C CA . GLY A 1 172 ? 15.548 11.737 -9.857 1.00 64.38 172 GLY A CA 1
ATOM 1339 C C . GLY A 1 172 ? 14.932 12.612 -10.954 1.00 64.38 172 GLY A C 1
ATOM 1340 O O . GLY A 1 172 ? 14.563 13.755 -10.720 1.00 64.38 172 GLY A O 1
ATOM 1341 N N . ALA A 1 173 ? 14.828 12.075 -12.176 1.00 51.91 173 ALA A N 1
ATOM 1342 C CA . ALA A 1 173 ? 14.217 12.753 -13.331 1.00 51.91 173 ALA A CA 1
ATOM 1343 C C . ALA A 1 173 ? 12.682 12.595 -13.396 1.00 51.91 173 ALA A C 1
ATOM 1345 O O . ALA A 1 173 ? 12.078 12.785 -14.454 1.00 51.91 173 ALA A O 1
ATOM 1346 N N . PHE A 1 174 ? 12.060 12.183 -12.292 1.00 64.38 174 PHE A N 1
ATOM 1347 C CA . PHE A 1 174 ? 10.619 11.997 -12.205 1.00 64.38 174 PHE A CA 1
ATOM 1348 C C . PHE A 1 174 ? 9.947 13.314 -11.828 1.00 64.38 174 PHE A C 1
ATOM 1350 O O . PHE A 1 174 ? 10.533 14.155 -11.154 1.00 64.38 174 PHE A O 1
ATOM 1357 N N . ASN A 1 175 ? 8.716 13.498 -12.294 1.00 81.12 175 ASN A N 1
ATOM 1358 C CA . ASN A 1 175 ? 7.884 14.590 -11.812 1.00 81.12 175 ASN A CA 1
ATOM 1359 C C . ASN A 1 175 ? 7.251 14.185 -10.480 1.00 81.12 175 ASN A C 1
ATOM 1361 O O . ASN A 1 175 ? 7.018 12.998 -10.242 1.00 81.12 175 ASN A O 1
ATOM 1365 N N . ASP A 1 176 ? 6.929 15.180 -9.658 1.00 90.56 176 ASP A N 1
ATOM 1366 C CA . ASP A 1 176 ? 6.163 14.985 -8.434 1.00 90.56 176 ASP A CA 1
ATOM 1367 C C . ASP A 1 176 ? 4.867 14.219 -8.727 1.00 90.56 176 ASP A C 1
ATOM 1369 O O . ASP A 1 176 ? 4.100 14.570 -9.630 1.00 90.56 176 ASP A O 1
ATOM 1373 N N . ILE A 1 177 ? 4.599 13.204 -7.911 1.00 91.94 177 ILE A N 1
ATOM 1374 C CA . ILE A 1 177 ? 3.293 12.557 -7.868 1.00 91.94 177 ILE A CA 1
ATOM 1375 C C . ILE A 1 177 ? 2.416 13.391 -6.942 1.00 91.94 177 ILE A C 1
ATOM 1377 O O . ILE A 1 177 ? 2.796 13.679 -5.802 1.00 91.94 177 ILE A O 1
ATOM 1381 N N . THR A 1 178 ? 1.218 13.741 -7.396 1.00 93.62 178 THR A N 1
ATOM 1382 C CA . THR A 1 178 ? 0.257 14.482 -6.577 1.00 93.62 178 THR A CA 1
ATOM 1383 C C . THR A 1 178 ? -0.992 13.660 -6.312 1.00 93.62 178 THR A C 1
ATOM 1385 O O . THR A 1 178 ? -1.468 12.908 -7.158 1.00 93.62 178 THR A O 1
ATOM 1388 N N . VAL A 1 179 ? -1.513 13.791 -5.097 1.00 93.94 179 VAL A N 1
ATOM 1389 C CA . VAL A 1 179 ? -2.782 13.204 -4.672 1.00 93.94 179 VAL A CA 1
ATOM 1390 C C . VAL A 1 179 ? -3.654 14.322 -4.133 1.00 93.94 179 VAL A C 1
ATOM 1392 O O . VAL A 1 179 ? -3.447 14.791 -3.010 1.00 93.94 179 VAL A O 1
ATOM 1395 N N . GLU A 1 180 ? -4.647 14.724 -4.910 1.00 93.31 180 GLU A N 1
ATOM 1396 C CA . GLU A 1 180 ? -5.646 15.702 -4.496 1.00 93.31 180 GLU A CA 1
ATOM 1397 C C . GLU A 1 180 ? -6.853 15.009 -3.869 1.00 93.31 180 GLU A C 1
ATOM 1399 O O . GLU A 1 180 ? -7.407 14.064 -4.433 1.00 93.31 180 GLU A O 1
ATOM 1404 N N . ARG A 1 181 ? -7.285 15.501 -2.705 1.00 90.19 181 ARG A N 1
ATOM 1405 C CA . ARG A 1 181 ? -8.449 14.997 -1.972 1.00 90.19 181 ARG A CA 1
ATOM 1406 C C . ARG A 1 181 ? -9.609 15.962 -2.098 1.00 90.19 181 ARG A C 1
ATOM 1408 O O . ARG A 1 181 ? -9.508 17.154 -1.813 1.00 90.19 181 ARG A O 1
ATOM 1415 N N . GLN A 1 182 ? -10.741 15.409 -2.485 1.00 88.19 182 GLN A N 1
ATOM 1416 C CA . GLN A 1 182 ? -12.037 16.060 -2.525 1.00 88.19 182 GLN A CA 1
ATOM 1417 C C . GLN A 1 182 ? -13.030 15.138 -1.809 1.00 88.19 182 GLN A C 1
ATOM 1419 O O . GLN A 1 182 ? -12.811 13.933 -1.738 1.00 88.19 182 GLN A O 1
ATOM 1424 N N . ASN A 1 183 ? -14.138 15.685 -1.301 1.00 82.19 183 ASN A N 1
ATOM 1425 C CA . ASN A 1 183 ? -15.074 14.986 -0.400 1.00 82.19 183 ASN A CA 1
ATOM 1426 C C . ASN A 1 183 ? -15.322 13.499 -0.712 1.00 82.19 183 ASN A C 1
ATOM 1428 O O . ASN A 1 183 ? -15.329 12.674 0.188 1.00 82.19 183 ASN A O 1
ATOM 1432 N N . ASN A 1 184 ? -15.558 13.159 -1.978 1.00 87.38 184 ASN A N 1
ATOM 1433 C CA . ASN A 1 184 ? -15.838 11.790 -2.414 1.00 87.38 184 ASN A CA 1
ATOM 1434 C C . ASN A 1 184 ? -14.917 11.353 -3.557 1.00 87.38 184 ASN A C 1
ATOM 1436 O O . ASN A 1 184 ? -15.244 10.413 -4.277 1.00 87.38 184 ASN A O 1
ATOM 1440 N N . ARG A 1 185 ? -13.792 12.046 -3.760 1.00 91.38 185 ARG A N 1
ATOM 1441 C CA . ARG A 1 185 ? -12.913 11.816 -4.904 1.00 91.38 185 ARG A CA 1
ATOM 1442 C C . ARG A 1 185 ? -11.447 12.049 -4.554 1.00 91.38 185 ARG A C 1
ATOM 1444 O O . ARG A 1 185 ? -11.113 13.075 -3.973 1.00 91.38 185 ARG A O 1
ATOM 1451 N N . LEU A 1 186 ? -10.584 11.142 -4.987 1.00 92.75 186 LEU A N 1
ATOM 1452 C CA . LEU A 1 186 ? -9.140 11.331 -5.046 1.00 92.75 186 LEU A CA 1
ATOM 1453 C C . LEU A 1 186 ? -8.726 11.469 -6.509 1.00 92.75 186 LEU A C 1
ATOM 1455 O O . LEU A 1 186 ? -9.242 10.753 -7.370 1.00 92.75 186 LEU A O 1
ATOM 1459 N N . VAL A 1 187 ? -7.801 12.378 -6.790 1.00 94.31 187 VAL A N 1
ATOM 1460 C CA . VAL A 1 187 ? -7.146 12.482 -8.097 1.00 94.31 187 VAL A CA 1
ATOM 1461 C C . VAL A 1 187 ? -5.666 12.235 -7.881 1.00 94.31 187 VAL A C 1
ATOM 1463 O O . VAL A 1 187 ? -5.037 12.950 -7.107 1.00 94.31 187 VAL A O 1
ATOM 1466 N N . VAL A 1 188 ? -5.135 11.201 -8.526 1.00 94.06 188 VAL A N 1
ATOM 1467 C CA . VAL A 1 188 ? -3.728 10.813 -8.422 1.00 94.06 188 VAL A CA 1
ATOM 1468 C C . VAL A 1 188 ? -3.057 11.090 -9.757 1.00 94.06 188 VAL A C 1
ATOM 1470 O O . VAL A 1 188 ? -3.274 10.355 -10.719 1.00 94.06 188 VAL A O 1
ATOM 1473 N N . ASP A 1 189 ? -2.266 12.155 -9.816 1.00 92.00 189 ASP A N 1
ATOM 1474 C CA . ASP A 1 189 ? -1.462 12.500 -10.987 1.00 92.00 189 ASP A CA 1
ATOM 1475 C C . ASP A 1 189 ? -0.045 11.933 -10.805 1.00 92.00 189 ASP A C 1
ATOM 1477 O O . ASP A 1 189 ? 0.646 12.333 -9.863 1.00 92.00 189 ASP A O 1
ATOM 1481 N N . PRO A 1 190 ? 0.409 11.009 -11.670 1.00 85.44 190 PRO A N 1
ATOM 1482 C CA . PRO A 1 190 ? 1.756 10.448 -11.611 1.00 85.44 190 PRO A CA 1
ATOM 1483 C C . PRO A 1 190 ? 2.860 11.431 -12.031 1.00 85.44 190 PRO A C 1
ATOM 1485 O O . PRO A 1 190 ? 4.035 11.076 -11.967 1.00 85.44 190 PRO A O 1
ATOM 1488 N N . GLY A 1 191 ? 2.496 12.631 -12.486 1.00 78.12 191 GLY A N 1
ATOM 1489 C CA . GLY A 1 191 ? 3.416 13.659 -12.938 1.00 78.12 191 GLY A CA 1
ATOM 1490 C C . GLY A 1 191 ? 3.789 13.510 -14.419 1.00 78.12 191 GLY A C 1
ATOM 1491 O O . GLY A 1 191 ? 4.056 12.424 -14.936 1.00 78.12 191 GLY A O 1
ATOM 1492 N N . GLY A 1 192 ? 3.812 14.633 -15.142 1.00 63.09 192 GLY A N 1
ATOM 1493 C CA . GLY A 1 192 ? 4.395 14.751 -16.490 1.00 63.09 192 GLY A CA 1
ATOM 1494 C C . GLY A 1 192 ? 3.629 14.150 -17.671 1.00 63.09 192 GLY A C 1
ATOM 1495 O O . GLY A 1 192 ? 4.040 14.372 -18.807 1.00 63.09 192 GLY A O 1
ATOM 1496 N N . SER A 1 193 ? 2.540 13.413 -17.449 1.00 61.44 193 SER A N 1
ATOM 1497 C CA . SER A 1 193 ? 1.803 12.720 -18.524 1.00 61.44 193 SER A CA 1
ATOM 1498 C C . SER A 1 193 ? 0.375 13.229 -18.749 1.00 61.44 193 SER A C 1
ATOM 1500 O O . SER A 1 193 ? -0.234 12.890 -19.763 1.00 61.44 193 SER A O 1
ATOM 1502 N N . GLY A 1 194 ? -0.173 14.041 -17.832 1.00 61.47 194 GLY A N 1
ATOM 1503 C CA . GLY A 1 194 ? -1.571 14.500 -17.878 1.00 61.47 194 GLY A CA 1
ATOM 1504 C C . GLY A 1 194 ? -2.599 13.372 -17.704 1.00 61.47 194 GLY A C 1
ATOM 1505 O O . GLY A 1 194 ? -3.779 13.558 -17.995 1.00 61.47 194 GLY A O 1
ATOM 1506 N N . GLN A 1 195 ? -2.149 12.195 -17.266 1.00 79.31 195 GLN A N 1
ATOM 1507 C CA . GLN A 1 195 ? -2.935 10.976 -17.139 1.00 79.31 195 GLN A CA 1
ATOM 1508 C C . GLN A 1 195 ? -3.109 10.624 -15.662 1.00 79.31 195 GLN A C 1
ATOM 1510 O O . GLN A 1 195 ? -2.302 9.901 -15.087 1.00 79.31 195 GLN A O 1
ATOM 1515 N N . ALA A 1 196 ? -4.171 11.149 -15.053 1.00 89.06 196 ALA A N 1
ATOM 1516 C CA . ALA A 1 196 ? -4.472 10.920 -13.646 1.00 89.06 196 ALA A CA 1
ATOM 1517 C C . ALA A 1 196 ? -5.419 9.732 -13.441 1.00 89.06 196 ALA A C 1
ATOM 1519 O O . ALA A 1 196 ? -6.360 9.533 -14.212 1.00 89.06 196 ALA A O 1
ATOM 1520 N N . PHE A 1 197 ? -5.211 8.999 -12.349 1.00 92.88 197 PHE A N 1
ATOM 1521 C CA . PHE A 1 197 ? -6.218 8.093 -11.810 1.00 92.88 197 PHE A CA 1
ATOM 1522 C C . PHE A 1 197 ? -7.258 8.893 -11.037 1.00 92.88 197 PHE A C 1
ATOM 1524 O O . PHE A 1 197 ? -6.934 9.858 -10.336 1.00 92.88 197 PHE A O 1
ATOM 1531 N N . VAL A 1 198 ? -8.510 8.459 -11.117 1.00 94.12 198 VAL A N 1
ATOM 1532 C CA . VAL A 1 198 ? -9.599 9.020 -10.325 1.00 94.12 198 VAL A CA 1
ATOM 1533 C C . VAL A 1 198 ? -10.181 7.926 -9.454 1.00 94.12 198 VAL A C 1
ATOM 1535 O O . VAL A 1 198 ? -10.626 6.901 -9.948 1.00 94.12 198 VAL A O 1
ATOM 1538 N N . ILE A 1 199 ? -10.194 8.151 -8.145 1.00 94.19 199 ILE A N 1
ATOM 1539 C CA . ILE A 1 199 ? -10.811 7.232 -7.192 1.00 94.19 199 ILE A CA 1
ATOM 1540 C C . ILE A 1 199 ? -12.052 7.912 -6.646 1.00 94.19 199 ILE A C 1
ATOM 1542 O O . ILE A 1 199 ? -11.941 8.927 -5.965 1.00 94.19 199 ILE A O 1
ATOM 1546 N N . SER A 1 200 ? -13.229 7.375 -6.931 1.00 93.00 200 SER A N 1
ATOM 1547 C CA . SER A 1 200 ? -14.507 7.960 -6.529 1.00 93.00 200 SER A CA 1
ATOM 1548 C C . SER A 1 200 ? -15.213 7.052 -5.534 1.00 93.00 200 SER A C 1
ATOM 1550 O O . SER A 1 200 ? -15.298 5.849 -5.744 1.00 93.00 200 SER A O 1
ATOM 1552 N N . ARG A 1 201 ? -15.749 7.620 -4.451 1.00 87.75 201 ARG A N 1
ATOM 1553 C CA . ARG A 1 201 ? -16.566 6.898 -3.467 1.00 87.75 201 ARG A CA 1
ATOM 1554 C C . ARG A 1 201 ? -18.031 7.292 -3.620 1.00 87.75 201 ARG A C 1
ATOM 1556 O O . ARG A 1 201 ? -18.372 8.470 -3.533 1.00 87.75 201 ARG A O 1
ATOM 1563 N N . ALA A 1 202 ? -18.906 6.309 -3.793 1.00 86.44 202 ALA A N 1
ATOM 1564 C CA . ALA A 1 202 ? -20.345 6.511 -3.893 1.00 86.44 202 ALA A CA 1
ATOM 1565 C C . ALA A 1 202 ? -21.082 5.445 -3.075 1.00 86.44 202 ALA A C 1
ATOM 1567 O O . ALA A 1 202 ? -21.149 4.278 -3.455 1.00 86.44 202 ALA A O 1
ATOM 1568 N N . GLY A 1 203 ? -21.641 5.853 -1.933 1.00 84.31 203 GLY A N 1
ATOM 1569 C CA . GLY A 1 203 ? -22.334 4.936 -1.030 1.00 84.31 203 GLY A CA 1
ATOM 1570 C C . GLY A 1 203 ? -21.396 3.840 -0.527 1.00 84.31 203 GLY A C 1
ATOM 1571 O O . GLY A 1 203 ? -20.365 4.122 0.075 1.00 84.31 203 GLY A O 1
ATOM 1572 N N . ASN A 1 204 ? -21.754 2.588 -0.789 1.00 84.25 204 ASN A N 1
ATOM 1573 C CA . ASN A 1 204 ? -20.960 1.417 -0.434 1.00 84.25 204 ASN A CA 1
ATOM 1574 C C . ASN A 1 204 ? -20.022 0.960 -1.565 1.00 84.25 204 ASN A C 1
ATOM 1576 O O . ASN A 1 204 ? -19.581 -0.184 -1.550 1.00 84.25 204 ASN A O 1
ATOM 1580 N N . HIS A 1 205 ? -19.719 1.821 -2.538 1.00 88.69 205 HIS A N 1
ATOM 1581 C CA . HIS A 1 205 ? -18.811 1.502 -3.634 1.00 88.69 205 HIS A CA 1
ATOM 1582 C C . HIS A 1 205 ? -17.644 2.487 -3.726 1.00 88.69 205 HIS A C 1
ATOM 1584 O O . HIS A 1 205 ? -17.788 3.678 -3.433 1.00 88.69 205 HIS A O 1
ATOM 1590 N N . VAL A 1 206 ? -16.489 1.981 -4.159 1.00 90.81 206 VAL A N 1
ATOM 1591 C CA . VAL A 1 206 ? -15.368 2.782 -4.657 1.00 90.81 206 VAL A CA 1
ATOM 1592 C C . VAL A 1 206 ? -15.040 2.338 -6.071 1.00 90.81 206 VAL A C 1
ATOM 1594 O O . VAL A 1 206 ? -14.814 1.156 -6.306 1.00 90.81 206 VAL A O 1
ATOM 1597 N N . ASP A 1 207 ? -14.988 3.297 -6.982 1.00 92.94 207 ASP A N 1
ATOM 1598 C CA . ASP A 1 207 ? -14.549 3.106 -8.357 1.00 92.94 207 ASP A CA 1
ATOM 1599 C C . ASP A 1 207 ? -13.144 3.696 -8.510 1.00 92.94 207 ASP A C 1
ATOM 1601 O O . ASP A 1 207 ? -12.870 4.794 -8.021 1.00 92.94 207 ASP A O 1
ATOM 1605 N N . ILE A 1 208 ? -12.245 2.946 -9.142 1.00 93.06 208 ILE A N 1
ATOM 1606 C CA . ILE A 1 208 ? -10.896 3.384 -9.505 1.00 93.06 208 ILE A CA 1
ATOM 1607 C C . ILE A 1 208 ? -10.845 3.425 -11.023 1.00 93.06 208 ILE A C 1
ATOM 1609 O O . ILE A 1 208 ? -10.780 2.383 -11.680 1.00 93.06 208 ILE A O 1
ATOM 1613 N N . ASP A 1 209 ? -10.876 4.639 -11.547 1.00 92.31 209 ASP A N 1
ATOM 1614 C CA . ASP A 1 209 ? -10.820 4.935 -12.965 1.00 92.31 209 ASP A CA 1
ATOM 1615 C C . ASP A 1 209 ? -9.354 5.180 -13.355 1.00 92.31 209 ASP A C 1
ATOM 1617 O O . ASP A 1 209 ? -8.758 6.180 -12.928 1.00 92.31 209 ASP A O 1
ATOM 1621 N N . PRO A 1 210 ? -8.733 4.269 -14.121 1.00 88.94 210 PRO A N 1
ATOM 1622 C CA . PRO A 1 210 ? -7.417 4.506 -14.699 1.00 88.94 210 PRO A CA 1
ATOM 1623 C C . PRO A 1 210 ? -7.459 5.606 -15.771 1.00 88.94 210 PRO A C 1
ATOM 1625 O O . PRO A 1 210 ? -8.517 5.900 -16.333 1.00 88.94 210 PRO A O 1
ATOM 1628 N N . PRO A 1 211 ? -6.310 6.206 -16.116 1.00 84.94 211 PRO A N 1
ATOM 1629 C CA . PRO A 1 211 ? -6.253 7.138 -17.228 1.00 84.94 211 PRO A CA 1
ATOM 1630 C C . PRO A 1 211 ? -6.560 6.457 -18.572 1.00 84.94 211 PRO A C 1
ATOM 1632 O O . PRO A 1 211 ? -6.168 5.317 -18.828 1.00 84.94 211 PRO A O 1
ATOM 1635 N N . GLY A 1 212 ? -7.200 7.202 -19.476 1.00 78.81 212 GLY A N 1
ATOM 1636 C CA . GLY A 1 212 ? -7.523 6.743 -20.829 1.00 78.81 212 GLY A CA 1
ATOM 1637 C C . GLY A 1 212 ? -8.862 6.006 -20.922 1.00 78.81 212 GLY A C 1
ATOM 1638 O O . GLY A 1 212 ? -9.804 6.327 -20.209 1.00 78.81 212 GLY A O 1
ATOM 1639 N N . ALA A 1 213 ? -8.960 5.059 -21.859 1.00 69.25 213 ALA A N 1
ATOM 1640 C CA . ALA A 1 213 ? -10.169 4.263 -22.123 1.00 69.25 213 ALA A CA 1
ATOM 1641 C C . ALA A 1 213 ? -10.099 2.859 -21.493 1.00 69.25 213 ALA A C 1
ATOM 1643 O O . ALA A 1 213 ? -10.688 1.914 -22.012 1.00 69.25 213 ALA A O 1
ATOM 1644 N N . LEU A 1 214 ? -9.300 2.713 -20.435 1.00 75.38 214 LEU A N 1
ATOM 1645 C CA . LEU A 1 214 ? -9.177 1.466 -19.693 1.00 75.38 214 LEU A CA 1
ATOM 1646 C C . LEU A 1 214 ? -10.396 1.284 -18.783 1.00 75.38 214 LEU A C 1
ATOM 1648 O O . LEU A 1 214 ? -10.965 2.255 -18.288 1.00 75.38 214 LEU A O 1
ATOM 1652 N N . ASP A 1 215 ? -10.783 0.033 -18.567 1.00 82.12 215 ASP A N 1
ATOM 1653 C CA . ASP A 1 215 ? -11.923 -0.300 -17.723 1.00 82.12 215 ASP A CA 1
ATOM 1654 C C . ASP A 1 215 ? -11.633 0.007 -16.240 1.00 82.12 215 ASP A C 1
ATOM 1656 O O . ASP A 1 215 ? -10.524 -0.204 -15.735 1.00 82.12 215 ASP A O 1
ATOM 1660 N N . SER A 1 216 ? -12.651 0.481 -15.524 1.00 86.44 216 SER A N 1
ATOM 1661 C CA . SER A 1 216 ? -12.560 0.825 -14.105 1.00 86.44 216 SER A CA 1
ATOM 1662 C C . SER A 1 216 ? -12.565 -0.411 -13.208 1.00 86.44 216 SER A C 1
ATOM 1664 O O . SER A 1 216 ? -13.254 -1.396 -13.471 1.00 86.44 216 SER A O 1
ATOM 1666 N N . THR A 1 217 ? -11.846 -0.344 -12.087 1.00 90.31 217 THR A N 1
ATOM 1667 C CA . THR A 1 217 ? -11.982 -1.336 -11.009 1.00 90.31 217 THR A CA 1
ATOM 1668 C C . THR A 1 217 ? -13.060 -0.884 -10.035 1.00 90.31 217 THR A C 1
ATOM 1670 O O . THR A 1 217 ? -12.983 0.231 -9.520 1.00 90.31 217 THR A O 1
ATOM 1673 N N . ARG A 1 218 ? -14.027 -1.755 -9.730 1.00 91.44 218 ARG A N 1
ATOM 1674 C CA . ARG A 1 218 ? -15.091 -1.470 -8.758 1.00 91.44 218 ARG A CA 1
ATOM 1675 C C . ARG A 1 218 ? -14.896 -2.273 -7.484 1.00 91.44 218 ARG A C 1
ATOM 1677 O O . ARG A 1 218 ? -14.736 -3.488 -7.503 1.00 91.44 218 ARG A O 1
ATOM 1684 N N . ILE A 1 219 ? -14.986 -1.594 -6.353 1.00 91.00 219 ILE A N 1
ATOM 1685 C CA . ILE A 1 219 ? -14.944 -2.188 -5.023 1.00 91.00 219 ILE A CA 1
ATOM 1686 C C . ILE A 1 219 ? -16.312 -2.002 -4.394 1.00 91.00 219 ILE A C 1
ATOM 1688 O O . ILE A 1 219 ? -16.789 -0.879 -4.263 1.00 91.00 219 ILE A O 1
ATOM 1692 N N . SER A 1 220 ? -16.937 -3.098 -3.991 1.00 90.94 220 SER A N 1
ATOM 1693 C CA . SER A 1 220 ? -18.231 -3.106 -3.314 1.00 90.94 220 SER A CA 1
ATOM 1694 C C . SER A 1 220 ? -18.053 -3.495 -1.860 1.00 90.94 220 SER A C 1
ATOM 1696 O O . SER A 1 220 ? -17.433 -4.511 -1.562 1.00 90.94 220 SER A O 1
ATOM 1698 N N . VAL A 1 221 ? -18.610 -2.693 -0.964 1.00 86.94 221 VAL A N 1
ATOM 1699 C CA . VAL A 1 221 ? -18.528 -2.862 0.483 1.00 86.94 221 VAL A CA 1
ATOM 1700 C C . VAL A 1 221 ? -19.857 -3.390 1.004 1.00 86.94 221 VAL A C 1
ATOM 1702 O O . VAL A 1 221 ? -20.935 -2.892 0.668 1.00 86.94 221 VAL A O 1
ATOM 1705 N N . SER A 1 222 ? -19.770 -4.373 1.883 1.00 85.62 222 SER A N 1
ATOM 1706 C CA . SER A 1 222 ? -20.843 -4.807 2.771 1.00 85.62 222 SER A CA 1
ATOM 1707 C C . SER A 1 222 ? -20.331 -4.871 4.208 1.00 85.62 222 SER A C 1
ATOM 1709 O O . SER A 1 222 ? -19.134 -4.736 4.452 1.00 85.62 222 SER A O 1
ATOM 1711 N N . ASN A 1 223 ? -21.238 -5.065 5.171 1.00 77.31 223 ASN A N 1
ATOM 1712 C CA . ASN A 1 223 ? -20.954 -4.975 6.611 1.00 77.31 223 ASN A CA 1
ATOM 1713 C C . ASN A 1 223 ? -19.632 -5.631 7.040 1.00 77.31 223 ASN A C 1
ATOM 1715 O O . ASN A 1 223 ? -18.884 -5.047 7.815 1.00 77.31 223 ASN A O 1
ATOM 1719 N N . ASN A 1 224 ? -19.317 -6.807 6.502 1.00 82.31 224 ASN A N 1
ATOM 1720 C CA . ASN A 1 224 ? -18.138 -7.576 6.890 1.00 82.31 224 ASN A CA 1
ATOM 1721 C C . ASN A 1 224 ? -17.320 -8.041 5.683 1.00 82.31 224 ASN A C 1
ATOM 1723 O O . ASN A 1 224 ? -16.547 -8.984 5.813 1.00 82.31 224 ASN A O 1
ATOM 1727 N N . SER A 1 225 ? -17.494 -7.437 4.506 1.00 86.38 225 SER A N 1
ATOM 1728 C CA . SER A 1 225 ? -16.704 -7.842 3.346 1.00 86.38 225 SER A CA 1
ATOM 1729 C C . SER A 1 225 ? -16.570 -6.782 2.260 1.00 86.38 225 SER A C 1
ATOM 1731 O O . SER A 1 225 ? -17.413 -5.897 2.113 1.00 86.38 225 SER A O 1
ATOM 1733 N N . LEU A 1 226 ? -15.510 -6.925 1.467 1.00 88.88 226 LEU A N 1
ATOM 1734 C CA . LEU A 1 226 ? -15.253 -6.213 0.221 1.00 88.88 226 LEU A CA 1
ATOM 1735 C C . LEU A 1 226 ? -15.301 -7.207 -0.927 1.00 88.88 226 LEU A C 1
ATOM 1737 O O . LEU A 1 226 ? -14.754 -8.297 -0.813 1.00 88.88 226 LEU A O 1
ATOM 1741 N N . THR A 1 227 ? -15.880 -6.810 -2.050 1.00 89.94 227 THR A N 1
ATOM 1742 C CA . THR A 1 227 ? -15.723 -7.509 -3.328 1.00 89.94 227 THR A CA 1
ATOM 1743 C C . THR A 1 227 ? -15.040 -6.575 -4.305 1.00 89.94 227 THR A C 1
ATOM 1745 O O . THR A 1 227 ? -15.483 -5.442 -4.480 1.00 89.94 227 THR A O 1
ATOM 1748 N N . ILE A 1 228 ? -13.955 -7.035 -4.914 1.00 89.56 228 ILE A N 1
ATOM 1749 C CA . ILE A 1 228 ? -13.131 -6.264 -5.839 1.00 89.56 228 ILE A CA 1
ATOM 1750 C C . ILE A 1 228 ? -13.322 -6.871 -7.221 1.00 89.56 228 ILE A C 1
ATOM 1752 O O . ILE A 1 228 ? -12.851 -7.976 -7.486 1.00 89.56 228 ILE A O 1
ATOM 1756 N N . ASP A 1 229 ? -14.026 -6.142 -8.074 1.00 87.56 229 ASP A N 1
ATOM 1757 C CA . ASP A 1 229 ? -14.298 -6.503 -9.456 1.00 87.56 229 ASP A CA 1
ATOM 1758 C C . ASP A 1 229 ? -13.285 -5.805 -10.366 1.00 87.56 229 ASP A C 1
ATOM 1760 O O . ASP A 1 229 ? -13.230 -4.571 -10.433 1.00 87.56 229 ASP A O 1
ATOM 1764 N N . ARG A 1 230 ? -12.427 -6.609 -11.001 1.00 80.31 230 ARG A N 1
ATOM 1765 C CA . ARG A 1 230 ? -11.356 -6.140 -11.880 1.00 80.31 230 ARG A CA 1
ATOM 1766 C C . ARG A 1 230 ? -11.690 -6.491 -13.327 1.00 80.31 230 ARG A C 1
ATOM 1768 O O . ARG A 1 230 ? -12.014 -7.648 -13.604 1.00 80.31 230 ARG A O 1
ATOM 1775 N N . PRO A 1 231 ? -11.499 -5.556 -14.265 1.00 71.62 231 PRO A N 1
ATOM 1776 C CA . PRO A 1 231 ? -11.702 -5.832 -15.678 1.00 71.62 231 PRO A CA 1
ATOM 1777 C C . PRO A 1 231 ? -10.873 -7.020 -16.169 1.00 71.62 231 PRO A C 1
ATOM 1779 O O . PRO A 1 231 ? -9.701 -7.163 -15.818 1.00 71.62 23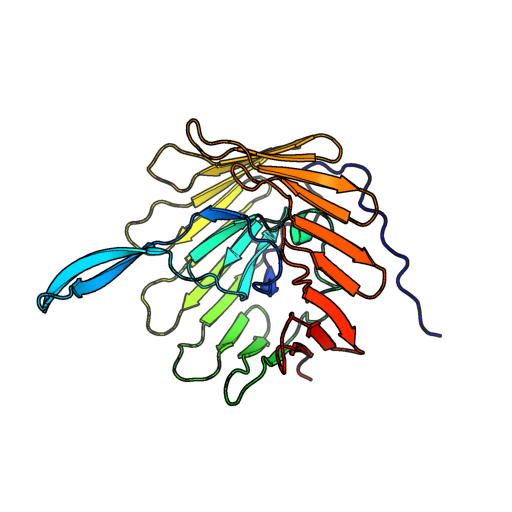1 PRO A O 1
ATOM 1782 N N . GLY A 1 232 ? -11.479 -7.872 -16.998 1.00 62.62 232 GLY A N 1
ATOM 1783 C CA . GLY A 1 232 ? -10.806 -9.019 -17.619 1.00 62.62 232 GLY A CA 1
ATOM 1784 C C . GLY A 1 232 ? -10.651 -10.261 -16.732 1.00 62.62 232 GLY A C 1
ATOM 1785 O O . GLY A 1 232 ? -10.208 -11.295 -17.232 1.00 62.62 232 GLY A O 1
ATOM 1786 N N . PHE A 1 233 ? -11.056 -10.213 -15.458 1.00 57.69 233 PHE A N 1
ATOM 1787 C CA . PHE A 1 233 ? -11.057 -11.370 -14.561 1.00 57.69 233 PHE A CA 1
ATOM 1788 C C . PHE A 1 233 ? -12.498 -11.777 -14.236 1.00 57.69 233 PHE A C 1
ATOM 1790 O O . PHE A 1 233 ? -13.248 -11.028 -13.629 1.00 57.69 233 PHE A O 1
ATOM 1797 N N . GLY A 1 234 ? -12.900 -12.984 -14.650 1.00 50.69 234 GLY A N 1
ATOM 1798 C CA . GLY A 1 234 ? -14.289 -13.458 -14.546 1.00 50.69 234 GLY A CA 1
ATOM 1799 C C . GLY A 1 234 ? -14.799 -13.749 -13.128 1.00 50.69 234 GLY A C 1
ATOM 1800 O O . GLY A 1 234 ? -15.954 -14.131 -12.987 1.00 50.69 234 GLY A O 1
ATOM 1801 N N . ASN A 1 235 ? -13.968 -13.581 -12.097 1.00 65.00 235 ASN A N 1
ATOM 1802 C CA . ASN A 1 235 ? -14.349 -13.682 -10.689 1.00 65.00 235 ASN A CA 1
ATOM 1803 C C . ASN A 1 235 ? -13.641 -12.550 -9.924 1.00 65.00 235 ASN A C 1
ATOM 1805 O O . ASN A 1 235 ? -12.460 -12.302 -10.165 1.00 65.00 235 ASN A O 1
ATOM 1809 N N . GLY A 1 236 ? -14.346 -11.859 -9.027 1.00 76.06 236 GLY A N 1
ATOM 1810 C CA . GLY A 1 236 ? -13.754 -10.832 -8.165 1.00 76.06 236 GLY A CA 1
ATOM 1811 C C . GLY A 1 236 ? -12.992 -11.433 -6.980 1.00 76.06 236 GLY A C 1
ATOM 1812 O O . GLY A 1 236 ? -13.182 -12.598 -6.638 1.00 76.06 236 GLY A O 1
ATOM 1813 N N . THR A 1 237 ? -12.137 -10.639 -6.334 1.00 85.38 237 THR A N 1
ATOM 1814 C CA . THR A 1 237 ? -11.527 -11.011 -5.044 1.00 85.38 237 THR A CA 1
ATOM 1815 C C . THR A 1 237 ? -12.443 -10.579 -3.908 1.00 85.38 237 THR A C 1
ATOM 1817 O O . THR A 1 237 ? -12.864 -9.420 -3.871 1.00 85.38 237 THR A O 1
ATOM 1820 N N . THR A 1 238 ? -12.714 -11.470 -2.956 1.00 88.38 238 THR A N 1
ATOM 1821 C CA . THR A 1 238 ? -13.484 -11.141 -1.753 1.00 88.38 238 THR A CA 1
ATOM 1822 C C . THR A 1 238 ? -12.560 -11.027 -0.547 1.00 88.38 238 THR A C 1
ATOM 1824 O O . THR A 1 238 ? -11.721 -11.886 -0.308 1.00 88.38 238 THR A O 1
ATOM 1827 N N . ILE A 1 239 ? -12.713 -9.960 0.232 1.00 86.94 239 ILE A N 1
ATOM 1828 C CA . ILE A 1 239 ? -12.053 -9.799 1.530 1.00 86.94 239 ILE A CA 1
ATOM 1829 C C . ILE A 1 239 ? -13.144 -9.850 2.588 1.00 86.94 239 ILE A C 1
ATOM 1831 O O . ILE A 1 239 ? -14.015 -8.990 2.572 1.00 86.94 239 ILE A O 1
ATOM 1835 N N . SER A 1 240 ? -13.106 -10.813 3.501 1.00 87.31 240 SER A N 1
ATOM 1836 C CA . SER A 1 240 ? -14.045 -10.922 4.621 1.00 87.31 240 SER A CA 1
ATOM 1837 C C . SER A 1 240 ? -13.357 -10.543 5.924 1.00 87.31 240 SER A C 1
ATOM 1839 O O . SER A 1 240 ? -12.231 -10.961 6.182 1.00 87.31 240 SER A O 1
ATOM 1841 N N . VAL A 1 241 ? -14.033 -9.750 6.749 1.00 82.50 241 VAL A N 1
ATOM 1842 C CA . VAL A 1 241 ? -13.529 -9.259 8.032 1.00 82.50 241 VAL A CA 1
ATOM 1843 C C . VAL A 1 241 ? -14.387 -9.829 9.152 1.00 82.50 241 VAL A C 1
ATOM 1845 O O . VAL A 1 241 ? -15.585 -9.551 9.267 1.00 82.50 241 VAL A O 1
ATOM 1848 N N . GLU A 1 242 ? -13.752 -10.631 9.991 1.00 81.81 242 GLU A N 1
ATOM 1849 C CA . GLU A 1 242 ? -14.316 -11.220 11.197 1.00 81.81 242 GLU A CA 1
ATOM 1850 C C . GLU A 1 242 ? -13.639 -10.601 12.437 1.00 81.81 242 GLU A C 1
ATOM 1852 O O . GLU A 1 242 ? -12.598 -9.952 12.315 1.00 81.81 242 GLU A O 1
ATOM 1857 N N . PRO A 1 243 ? -14.212 -10.745 13.648 1.00 75.12 243 PRO A N 1
ATOM 1858 C CA . PRO A 1 243 ? -13.674 -10.098 14.850 1.00 75.12 243 PRO A CA 1
ATOM 1859 C C 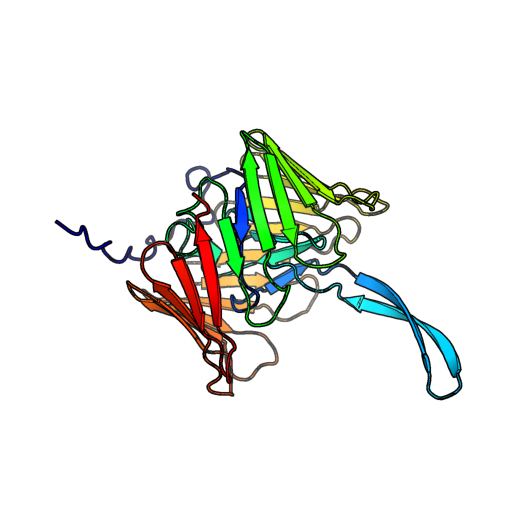. PRO A 1 243 ? -12.213 -10.440 15.182 1.00 75.12 243 PRO A C 1
ATOM 1861 O O . PRO A 1 243 ? -11.537 -9.654 15.844 1.00 75.12 243 PRO A O 1
ATOM 1864 N N . ASP A 1 244 ? -11.735 -11.611 14.770 1.00 75.62 244 ASP A N 1
ATOM 1865 C CA . ASP A 1 244 ? -10.416 -12.155 15.097 1.00 75.62 244 ASP A CA 1
ATOM 1866 C C . ASP A 1 244 ? -9.545 -12.480 13.872 1.00 75.62 244 ASP A C 1
ATOM 1868 O O . ASP A 1 244 ? -8.355 -12.782 14.036 1.00 75.62 244 ASP A O 1
ATOM 1872 N N . ARG A 1 245 ? -10.098 -12.372 12.656 1.00 79.94 245 ARG A N 1
ATOM 1873 C CA . ARG A 1 245 ? -9.393 -12.691 11.411 1.00 79.94 245 ARG A CA 1
ATOM 1874 C C . ARG A 1 245 ? -9.916 -11.940 10.189 1.00 79.94 245 ARG A C 1
ATOM 1876 O O . ARG A 1 245 ? -11.049 -11.470 10.144 1.00 79.94 245 ARG A O 1
ATOM 1883 N N . ILE A 1 246 ? -9.079 -11.889 9.166 1.00 84.19 246 ILE A N 1
ATOM 1884 C CA . ILE A 1 246 ? -9.370 -11.386 7.830 1.00 84.19 246 ILE A CA 1
ATOM 1885 C C . ILE A 1 246 ? -9.124 -12.540 6.866 1.00 84.19 246 ILE A C 1
ATOM 1887 O O . ILE A 1 246 ? -8.087 -13.195 6.940 1.00 84.19 246 ILE A O 1
ATOM 1891 N N . LEU A 1 247 ? -10.062 -12.779 5.961 1.00 87.19 247 LEU A N 1
ATOM 1892 C CA . LEU A 1 247 ? -9.935 -13.776 4.907 1.00 87.19 247 LEU A CA 1
ATOM 1893 C C . LEU A 1 247 ? -9.852 -13.058 3.568 1.00 87.19 247 LEU A C 1
ATOM 1895 O O . LEU A 1 247 ? -10.735 -12.269 3.241 1.00 87.19 247 LEU A O 1
ATOM 1899 N N . VAL A 1 248 ? -8.809 -13.335 2.796 1.00 87.19 248 VAL A N 1
ATOM 1900 C CA . VAL A 1 248 ? -8.671 -12.879 1.413 1.00 87.19 248 VAL A CA 1
ATOM 1901 C C . VAL A 1 248 ? -8.890 -14.084 0.511 1.00 87.19 248 VAL A C 1
ATOM 1903 O O . VAL A 1 248 ? -8.076 -15.002 0.500 1.00 87.19 248 VAL A O 1
ATOM 1906 N N . ASP A 1 249 ? -10.000 -14.084 -0.218 1.00 86.56 249 ASP A N 1
ATOM 1907 C CA . ASP A 1 249 ? -10.403 -15.131 -1.154 1.00 86.56 249 ASP A CA 1
ATOM 1908 C C . ASP A 1 249 ? -10.200 -14.628 -2.593 1.00 86.56 249 ASP A C 1
ATOM 1910 O O . ASP A 1 249 ? -11.007 -13.835 -3.105 1.00 86.56 249 ASP A O 1
ATOM 1914 N N . PRO A 1 250 ? -9.074 -14.985 -3.238 1.00 79.00 250 PRO A N 1
ATOM 1915 C CA . PRO A 1 250 ? -8.817 -14.597 -4.609 1.00 79.00 250 PRO A CA 1
ATOM 1916 C C . PRO A 1 250 ? -9.693 -15.388 -5.582 1.00 79.00 250 PRO A C 1
ATOM 1918 O O . PRO A 1 250 ? -9.938 -16.584 -5.442 1.00 79.00 250 PRO A O 1
ATOM 1921 N N . ALA A 1 251 ? -10.058 -14.713 -6.663 1.00 73.12 251 ALA A N 1
ATOM 1922 C CA . ALA A 1 251 ? -10.731 -15.278 -7.815 1.00 73.12 251 ALA A CA 1
ATOM 1923 C C . ALA A 1 251 ? -10.162 -16.642 -8.267 1.00 73.12 251 ALA A C 1
ATOM 1925 O O . ALA A 1 251 ? -9.057 -16.727 -8.802 1.00 73.12 251 ALA A O 1
ATOM 1926 N N . GLY A 1 252 ? -10.969 -17.701 -8.142 1.00 59.41 252 GLY A N 1
ATOM 1927 C CA . GLY A 1 252 ? -10.858 -18.903 -8.972 1.00 59.41 252 GLY A CA 1
ATOM 1928 C C . GLY A 1 252 ? -9.961 -20.049 -8.498 1.00 59.41 252 GLY A C 1
ATOM 1929 O O . GLY A 1 252 ? -9.857 -21.008 -9.257 1.00 59.41 252 GLY A O 1
ATOM 1930 N N . LEU A 1 253 ? -9.345 -20.026 -7.305 1.00 54.94 253 LEU A N 1
ATOM 1931 C CA . LEU A 1 253 ? -8.445 -21.129 -6.896 1.00 54.94 253 LEU A CA 1
ATOM 1932 C C . LEU A 1 253 ? -8.498 -21.599 -5.427 1.00 54.94 253 LEU A C 1
ATOM 1934 O O . LEU A 1 253 ? -7.638 -22.385 -5.047 1.00 54.94 253 LEU A O 1
ATOM 1938 N N . ALA A 1 254 ? -9.485 -21.209 -4.606 1.00 57.47 254 ALA A N 1
ATOM 1939 C CA . ALA A 1 254 ? -9.572 -21.632 -3.188 1.00 57.47 254 ALA A CA 1
ATOM 1940 C C . ALA A 1 254 ? -8.240 -21.453 -2.417 1.00 57.47 254 ALA A C 1
ATOM 1942 O O . ALA A 1 254 ? -7.879 -22.238 -1.539 1.00 57.47 254 ALA A O 1
ATOM 1943 N N . ASN A 1 255 ? -7.495 -20.414 -2.796 1.00 69.31 255 ASN A N 1
ATOM 1944 C CA . ASN A 1 255 ? -6.164 -20.078 -2.312 1.00 69.31 255 ASN A CA 1
ATOM 1945 C C . ASN A 1 255 ? -6.289 -18.959 -1.280 1.00 69.31 255 ASN A C 1
ATOM 1947 O O . ASN A 1 255 ? -5.768 -17.861 -1.465 1.00 69.31 255 ASN A O 1
ATOM 1951 N N . ASN A 1 256 ? -7.052 -19.233 -0.229 1.00 80.94 256 ASN A N 1
ATOM 1952 C CA . ASN A 1 256 ? -7.441 -18.204 0.720 1.00 80.94 256 ASN A CA 1
ATOM 1953 C C . ASN A 1 256 ? -6.272 -17.893 1.647 1.00 80.94 256 ASN A C 1
ATOM 1955 O O . ASN A 1 256 ? -5.710 -18.807 2.253 1.00 80.94 256 ASN A O 1
ATOM 1959 N N . THR A 1 257 ? -5.948 -16.611 1.787 1.00 84.50 257 THR A N 1
ATOM 1960 C CA . THR A 1 257 ? -5.031 -16.153 2.831 1.00 84.50 257 THR A CA 1
ATOM 1961 C C . THR A 1 257 ? -5.839 -15.745 4.055 1.00 84.50 257 THR A C 1
ATOM 1963 O O . THR A 1 257 ? -6.785 -14.961 3.954 1.00 84.50 257 THR A O 1
ATOM 1966 N N . GLU A 1 258 ? -5.459 -16.261 5.220 1.00 87.38 258 GLU A N 1
ATOM 1967 C CA . GLU A 1 258 ? -6.021 -15.872 6.510 1.00 87.38 258 GLU A CA 1
ATOM 1968 C C . GLU A 1 258 ? -5.023 -14.997 7.269 1.00 87.38 258 GLU A C 1
ATOM 1970 O O . GLU A 1 258 ? -3.875 -15.373 7.479 1.00 87.38 258 GLU A O 1
ATOM 1975 N N . ILE A 1 259 ? -5.461 -13.824 7.716 1.00 84.81 259 ILE A N 1
ATOM 1976 C CA . ILE A 1 259 ? -4.687 -12.946 8.593 1.00 84.81 259 ILE A CA 1
ATOM 1977 C C . ILE A 1 259 ? -5.402 -12.907 9.933 1.00 84.81 259 ILE A C 1
ATOM 1979 O O . ILE A 1 259 ? -6.525 -12.421 10.014 1.00 84.81 259 ILE A O 1
ATOM 1983 N N . ARG A 1 260 ? -4.770 -13.391 10.997 1.00 85.00 260 ARG A N 1
ATOM 1984 C CA . ARG A 1 260 ? -5.403 -13.498 12.318 1.00 85.00 260 ARG A CA 1
ATOM 1985 C C . ARG A 1 260 ? -4.512 -12.989 13.430 1.00 85.00 260 ARG A C 1
ATOM 1987 O O . ARG A 1 260 ? -3.283 -13.052 13.354 1.00 85.00 260 ARG A O 1
ATOM 1994 N N . ARG A 1 261 ? -5.138 -12.534 14.513 1.00 75.62 261 ARG A N 1
ATOM 1995 C CA . ARG A 1 261 ? -4.416 -12.184 15.738 1.00 75.62 261 ARG A CA 1
ATOM 1996 C C . ARG A 1 261 ? -4.111 -13.439 16.551 1.00 75.62 261 ARG A C 1
ATOM 1998 O O . ARG A 1 261 ? -4.982 -14.264 16.804 1.00 75.62 261 ARG A O 1
ATOM 2005 N N . ASN A 1 262 ? -2.872 -13.555 17.014 1.00 76.88 262 ASN A N 1
ATOM 2006 C CA . ASN A 1 262 ? -2.420 -14.583 17.942 1.00 76.88 262 ASN A CA 1
ATOM 2007 C C . ASN A 1 262 ? -1.653 -13.923 19.098 1.00 76.88 262 ASN A C 1
ATOM 2009 O O . ASN A 1 262 ? -0.443 -13.699 19.020 1.00 76.88 262 ASN A O 1
ATOM 2013 N N . GLY A 1 263 ? -2.377 -13.563 20.160 1.00 77.31 263 GLY A N 1
ATOM 2014 C CA . GLY A 1 263 ? -1.827 -12.790 21.276 1.00 77.31 263 GLY A CA 1
ATOM 2015 C C . GLY A 1 263 ? -1.398 -11.387 20.836 1.00 77.31 263 GLY A C 1
ATOM 2016 O O . GLY A 1 263 ? -2.201 -10.638 20.284 1.00 77.31 263 GLY A O 1
ATOM 2017 N N . GLU A 1 264 ? -0.131 -11.052 21.076 1.00 74.00 264 GLU A N 1
ATOM 2018 C CA . GLU A 1 264 ? 0.513 -9.789 20.663 1.00 74.00 264 GLU A CA 1
ATOM 2019 C C . GLU A 1 264 ? 1.093 -9.848 19.242 1.00 74.00 264 GLU A C 1
ATOM 2021 O O . GLU A 1 264 ? 1.79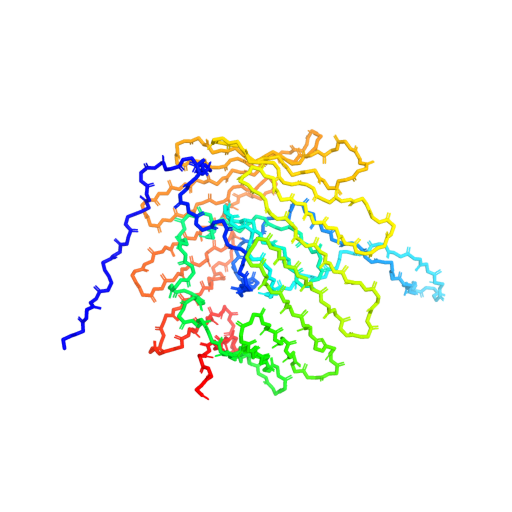1 -8.940 18.797 1.00 74.00 264 GLU A O 1
ATOM 2026 N N . SER A 1 265 ? 0.859 -10.951 18.532 1.00 74.06 265 SER A N 1
ATOM 2027 C CA . SER A 1 265 ? 1.342 -11.158 17.173 1.00 74.06 265 SER A CA 1
ATOM 2028 C C . SER A 1 265 ? 0.189 -11.269 16.189 1.00 74.06 265 SER A C 1
ATOM 2030 O O . SER A 1 265 ? -0.944 -11.595 16.547 1.00 74.06 265 SER A O 1
ATOM 2032 N N . LEU A 1 266 ? 0.506 -11.055 14.925 1.00 79.31 266 LEU A N 1
ATOM 2033 C CA . LEU A 1 266 ? -0.346 -11.374 13.796 1.00 79.31 266 LEU A CA 1
ATOM 2034 C C . LEU A 1 266 ? 0.279 -12.517 13.025 1.00 79.31 266 LEU A C 1
ATOM 2036 O O . LEU A 1 266 ? 1.502 -12.633 12.950 1.00 79.31 266 LEU A O 1
ATOM 2040 N N . VAL A 1 267 ? -0.572 -13.372 12.486 1.00 85.06 267 VAL A N 1
ATOM 2041 C CA . VAL A 1 267 ? -0.169 -14.508 11.669 1.00 85.06 267 VAL A CA 1
ATOM 2042 C C . VAL A 1 267 ? -0.877 -14.385 10.334 1.00 85.06 267 VAL A C 1
ATOM 2044 O O . VAL A 1 267 ? -2.091 -14.194 10.306 1.00 85.06 267 VAL A O 1
ATOM 2047 N N . ILE A 1 268 ? -0.104 -14.461 9.257 1.00 87.00 268 ILE A N 1
ATOM 2048 C CA . ILE A 1 268 ? -0.574 -14.459 7.874 1.00 87.00 268 ILE A CA 1
ATOM 2049 C C . ILE A 1 268 ? -0.370 -15.874 7.349 1.00 87.00 268 ILE A C 1
ATOM 2051 O O . ILE A 1 268 ? 0.751 -16.253 7.017 1.00 87.00 268 ILE A O 1
ATOM 2055 N N . ASP A 1 269 ? -1.440 -16.655 7.334 1.00 85.75 269 ASP A N 1
ATOM 2056 C CA . ASP A 1 269 ? -1.480 -18.043 6.896 1.00 85.75 269 ASP A CA 1
ATOM 2057 C C . ASP A 1 269 ? -1.882 -18.084 5.413 1.00 85.75 269 ASP A C 1
ATOM 2059 O O . ASP A 1 269 ? -3.025 -17.805 5.051 1.00 85.75 269 ASP A O 1
ATOM 2063 N N . ARG A 1 270 ? -0.925 -18.410 4.541 1.00 84.88 270 ARG A N 1
ATOM 2064 C CA . ARG A 1 270 ? -1.135 -18.517 3.088 1.00 84.88 270 ARG A CA 1
ATOM 2065 C C . ARG A 1 270 ? -1.419 -19.960 2.671 1.00 84.88 270 ARG A C 1
ATOM 2067 O O . ARG A 1 270 ? -0.954 -20.884 3.339 1.00 84.88 270 ARG A O 1
ATOM 2074 N N . PRO A 1 271 ? -2.067 -20.206 1.526 1.00 75.31 271 PRO A N 1
ATOM 2075 C CA . PRO A 1 271 ? -2.176 -21.555 0.976 1.00 75.31 271 PRO A CA 1
ATOM 2076 C C . PRO A 1 271 ? -0.785 -22.157 0.689 1.00 75.31 271 PRO A C 1
ATOM 2078 O O . PRO A 1 271 ? 0.055 -21.532 0.044 1.00 75.31 271 PRO A O 1
ATOM 2081 N N . GLY A 1 272 ? -0.537 -23.378 1.176 1.00 67.38 272 GLY A N 1
ATOM 2082 C CA . GLY A 1 272 ? 0.734 -24.099 1.011 1.00 67.38 272 GLY A CA 1
ATOM 2083 C C . GLY A 1 272 ? 1.311 -24.646 2.323 1.00 67.38 272 GLY A C 1
ATOM 2084 O O . GLY A 1 272 ? 0.798 -24.385 3.407 1.00 67.38 272 GLY A O 1
ATOM 2085 N N . TRP A 1 273 ? 2.369 -25.459 2.237 1.00 52.91 273 TRP A N 1
ATOM 2086 C CA . TRP A 1 273 ? 3.102 -25.936 3.418 1.00 52.91 273 TRP A CA 1
ATOM 2087 C C . TRP A 1 273 ? 4.124 -24.884 3.869 1.00 52.91 273 TRP A C 1
ATOM 2089 O O . TRP A 1 273 ? 4.877 -24.379 3.042 1.00 52.91 273 TRP A O 1
ATOM 2099 N N . PHE A 1 274 ? 4.183 -24.604 5.178 1.00 56.44 274 PHE A N 1
ATOM 2100 C CA . PHE A 1 274 ? 5.148 -23.680 5.804 1.00 56.44 274 PHE A CA 1
ATOM 2101 C C . PHE A 1 274 ? 5.132 -22.251 5.244 1.00 56.44 274 PHE A C 1
ATOM 2103 O O . PHE A 1 274 ? 6.182 -21.656 5.053 1.00 56.44 274 PHE A O 1
ATOM 2110 N N . SER A 1 275 ? 3.960 -21.691 4.977 1.00 72.06 275 SER A N 1
ATOM 2111 C CA . SER A 1 275 ? 3.787 -20.395 4.305 1.00 72.06 275 SER A CA 1
ATOM 2112 C C . SER A 1 275 ? 3.347 -19.261 5.252 1.00 72.06 275 SER A C 1
ATOM 2114 O O . SER A 1 275 ? 2.947 -18.184 4.798 1.00 72.06 275 SER A O 1
ATOM 2116 N N . SER A 1 276 ? 3.406 -19.501 6.569 1.00 83.50 276 SER A N 1
ATOM 2117 C CA . SER A 1 276 ? 2.908 -18.578 7.590 1.00 83.50 276 SER A CA 1
ATOM 2118 C C . SER A 1 276 ? 3.931 -17.497 7.945 1.00 83.50 276 SER A C 1
ATOM 2120 O O . SER A 1 276 ? 5.010 -17.829 8.442 1.00 83.50 276 SER A O 1
ATOM 2122 N N . THR A 1 277 ? 3.579 -16.222 7.783 1.00 84.94 277 THR A N 1
ATOM 2123 C CA . THR A 1 277 ? 4.389 -15.091 8.271 1.00 84.94 277 THR A CA 1
ATOM 2124 C C . THR A 1 277 ? 3.885 -14.635 9.632 1.00 84.94 277 THR A C 1
ATOM 2126 O O . THR A 1 277 ? 2.684 -14.425 9.813 1.00 84.94 277 THR A O 1
ATOM 2129 N N . LYS A 1 278 ? 4.792 -14.430 10.590 1.00 86.75 278 LYS A N 1
ATOM 2130 C CA . LYS A 1 278 ? 4.463 -13.857 11.899 1.00 86.75 278 LYS A CA 1
ATOM 2131 C C . LYS A 1 278 ? 4.911 -12.401 11.975 1.00 86.75 278 LYS A C 1
ATOM 2133 O O . LYS A 1 278 ? 6.057 -12.096 11.686 1.00 86.75 278 LYS A O 1
ATOM 2138 N N . VAL A 1 279 ? 4.040 -11.511 12.431 1.00 83.56 279 VAL A N 1
ATOM 2139 C CA . VAL A 1 279 ? 4.388 -10.124 12.768 1.00 83.56 279 VAL A CA 1
ATOM 2140 C C . VAL A 1 279 ? 4.239 -9.948 14.269 1.00 83.56 279 VAL A C 1
ATOM 2142 O O . VAL A 1 279 ? 3.176 -10.237 14.812 1.00 83.56 279 VAL A O 1
ATOM 2145 N N . SER A 1 280 ? 5.279 -9.497 14.962 1.00 82.75 280 SER A N 1
ATOM 2146 C CA . SER A 1 280 ? 5.253 -9.333 16.419 1.00 82.75 280 SER A CA 1
ATOM 2147 C C . SER A 1 280 ? 5.919 -8.043 16.860 1.00 82.75 280 SER A C 1
ATOM 2149 O O . SER A 1 280 ? 6.947 -7.657 16.307 1.00 82.75 280 SER A O 1
ATOM 2151 N N . ALA A 1 281 ? 5.366 -7.409 17.893 1.00 77.31 281 ALA A N 1
ATOM 2152 C CA . ALA A 1 281 ? 6.034 -6.304 18.566 1.00 77.31 281 ALA A CA 1
ATOM 2153 C C . ALA A 1 281 ? 7.398 -6.749 19.121 1.00 77.31 281 ALA A C 1
ATOM 2155 O O . ALA A 1 281 ? 7.573 -7.892 19.553 1.00 77.31 281 ALA A O 1
ATOM 2156 N N . LYS A 1 282 ? 8.365 -5.834 19.094 1.00 70.12 282 LYS A N 1
ATOM 2157 C CA . LYS A 1 282 ? 9.704 -6.020 19.648 1.00 70.12 282 LYS A CA 1
ATOM 2158 C C . LYS A 1 282 ? 9.765 -5.244 20.963 1.00 70.12 282 LYS A C 1
ATOM 2160 O O . LYS A 1 282 ? 9.694 -4.015 20.949 1.00 70.12 282 LYS A O 1
ATOM 2165 N N . ASN A 1 283 ? 9.822 -5.988 22.067 1.00 60.62 283 ASN A N 1
ATOM 2166 C CA . ASN A 1 283 ? 9.972 -5.448 23.423 1.00 60.62 283 ASN A CA 1
ATOM 2167 C C . ASN A 1 283 ? 11.373 -4.879 23.656 1.00 60.62 283 ASN A C 1
ATOM 2169 O O . ASN A 1 283 ? 12.341 -5.457 23.107 1.00 60.62 283 ASN A O 1
#

Sequence (283 aa):
MQIRPTPTTPPANPGFTRGAQNINLEVAYAPEDLVKIDLIRQQEVRTVKDSEGKTHEEKVPVERSDYGISLGDGLFYDLNGNLSFVPFLAFYAPIEAAVAGVGGSFQVDPPGMFNTTDVTHRGNRFNINPSGWFDSTDVTIEGRRAKIDRRGTQLDVDIRQSENLTIIDPHGAFNDITVERQNNRLVVDPGGSGQAFVISRAGNHVDIDPPGALDSTRISVSNNSLTIDRPGFGNGTTISVEPDRILVDPAGLANNTEIRRNGESLVIDRPGWFSSTKVSAKN

Radius of gyration: 19.1 Å; chains: 1; bounding box: 46×45×62 Å

pLDDT: mean 78.74, std 16.29, range [27.36, 94.81]

Secondary structure (DSSP, 8-state):
---PPPP-PPPS---S-SS-S----EEEE--TTS--EEEE--EEEEEEE-TTS-EEEEEEEPPPPSEEEEEETTEEEETTS-EEE-HHHHHS-SGGGTTTT-SS-EEEE-SSTT-PEEEEEETTEEEEE-SSSPPPEEEEEETTEEEEEETTSS--EEEEE-SSEEEEEESSSPPPEEEEEETTEEEEE-SSSS--EEEEEETTEEEEE-SSSPPPEEEEEETTEEEEE-TT-SS-EEEEE-SSEEEEE-TTS---EEEEEETTEEEEE-SSTT-PEEEEE--